Protein AF-0000000067826513 (afdb_homodimer)

Nearest PDB structures (foldseek):
  3f8n-assembly1_B  TM=8.503E-01  e=1.459E-10  Bacillus subtilis
  2fe3-assembly1_B  TM=5.648E-01  e=7.823E-11  Bacillus subtilis
  2rgv-assembly1_A  TM=5.730E-01  e=3.506E-09  Bacillus subtilis
  4rb2-assembly1_C  TM=7.718E-01  e=1.085E-06  Magnetospirillum gryphiswaldense MSR-1 v2
  5nl9-assembly1_B  TM=5.700E-01  e=2.146E-07  Leptospira interrogans serovar Copenhageni str. Fiocruz L1-130

Sequence (278 aa):
MPLNREEIIQTLKERGLRVTPQRYGVYANLLQRRDHPSAEQLLFDLNQAAPTSSQATVYSSLKALQSVGLIREVLLEEGVCRYDANVEPHHHFCCRHCGAIEDVDWEELPAVDLGKLRVGLKAERYEITVHGVCENCGDMPLNREEIIQTLKERGLRVTPQRYGVYANLLQRRDHPSAEQLLFDLNQAAPTSSQATVYSSLKALQSVGLIREVLLEEGVCRYDANVEPHHHFCCRHCGAIEDVDWEELPAVDLGKLRVGLKAERYEITVHGVCENCGD

Foldseek 3Di:
DQDDLVRLVVVCVVLPHDDDPLLSLLLSVQSVDFFFDFLVVSQCVSPVVHNPDDSVSSVVSQVSCVVSQQKDWDDDDPPTIGMHRPSDDWEWEAEPPPGTIGTHGPVNDDDDDPVPDDPPDDDDDDYDYHYHHDPVGPD/DQDDLVRLVVVCVVLPHDDDPLLSLLLSVQSVDFFFDFLVVSQCVSPVVHNPDDSVSSVVSQVSCVVSQQKDWDDDDPPTIGMHRPSDDWEWEAEPPPGTIGTHGPVNDDDDDPVPDDPPDDDDDDYDYHYHHDPVGVD

Radius of gyration: 20.97 Å; Cα contacts (8 Å, |Δi|>4): 439; chains: 2; bounding box: 42×65×51 Å

Structure (mmCIF, N/CA/C/O backbone):
data_AF-0000000067826513-model_v1
#
loop_
_entity.id
_entity.type
_entity.pdbx_description
1 polymer 'Slr1738 protein'
#
loop_
_atom_site.group_PDB
_atom_site.id
_atom_site.type_symbol
_atom_site.label_atom_id
_atom_site.label_alt_id
_atom_site.label_comp_id
_atom_site.label_asym_id
_atom_site.label_entity_id
_atom_site.label_seq_id
_atom_site.pdbx_PDB_ins_code
_atom_site.Cartn_x
_atom_site.Cartn_y
_atom_site.Cartn_z
_atom_site.occupancy
_atom_site.B_iso_or_equiv
_atom_site.auth_seq_id
_atom_site.auth_comp_id
_atom_site.auth_asym_id
_atom_site.auth_atom_id
_atom_site.pdbx_PDB_model_num
ATOM 1 N N . MET A 1 1 ? 9.289 25.531 10.531 1 67.12 1 MET A N 1
ATOM 2 C CA . MET A 1 1 ? 8.227 26 11.43 1 67.12 1 MET A CA 1
ATOM 3 C C . MET A 1 1 ? 6.855 25.641 10.875 1 67.12 1 MET A C 1
ATOM 5 O O . MET A 1 1 ? 6.645 25.672 9.656 1 67.12 1 MET A O 1
ATOM 9 N N . PRO A 1 2 ? 6.004 25.031 11.82 1 78.38 2 PRO A N 1
ATOM 10 C CA . PRO A 1 2 ? 4.664 24.766 11.289 1 78.38 2 PRO A CA 1
ATOM 11 C C . PRO A 1 2 ? 4.02 26 10.664 1 78.38 2 PRO A C 1
ATOM 13 O O . PRO A 1 2 ? 4.238 27.125 11.133 1 78.38 2 PRO A O 1
ATOM 16 N N . LEU A 1 3 ? 3.395 25.719 9.492 1 86.62 3 LEU A N 1
ATOM 17 C CA . LEU A 1 3 ? 2.699 26.797 8.789 1 86.62 3 LEU A CA 1
ATOM 18 C C . LEU A 1 3 ? 1.617 27.406 9.672 1 86.62 3 LEU A C 1
ATOM 20 O O . LEU A 1 3 ? 0.925 26.688 10.398 1 86.62 3 LEU A O 1
ATOM 24 N N . ASN A 1 4 ? 1.579 28.703 9.641 1 92.88 4 ASN A N 1
ATOM 25 C CA . ASN A 1 4 ? 0.469 29.344 10.336 1 92.88 4 ASN A CA 1
ATOM 26 C C . ASN A 1 4 ? -0.805 29.328 9.5 1 92.88 4 ASN A C 1
ATOM 28 O O . ASN A 1 4 ? -0.807 28.828 8.375 1 92.88 4 ASN A O 1
ATOM 32 N N . ARG A 1 5 ? -1.838 29.922 10.07 1 95.31 5 ARG A N 1
ATOM 33 C CA . ARG A 1 5 ? -3.15 29.859 9.438 1 95.31 5 ARG A CA 1
ATOM 34 C C . ARG A 1 5 ? -3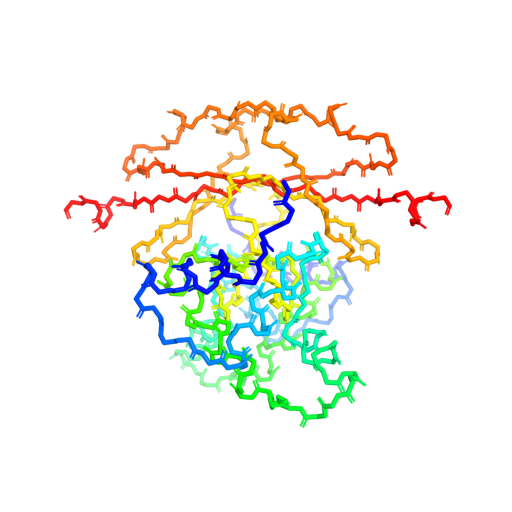.127 30.516 8.062 1 95.31 5 ARG A C 1
ATOM 36 O O . ARG A 1 5 ? -3.615 29.938 7.086 1 95.31 5 ARG A O 1
ATOM 43 N N . GLU A 1 6 ? -2.572 31.672 7.988 1 96.44 6 GLU A N 1
ATOM 44 C CA . GLU A 1 6 ? -2.529 32.406 6.73 1 96.44 6 GLU A CA 1
ATOM 45 C C . GLU A 1 6 ? -1.722 31.672 5.672 1 96.44 6 GLU A C 1
ATOM 47 O O . GLU A 1 6 ? -2.084 31.656 4.496 1 96.44 6 GLU A O 1
ATOM 52 N N . GLU A 1 7 ? -0.689 31.078 6.066 1 96.81 7 GLU A N 1
ATOM 53 C CA . GLU A 1 7 ? 0.156 30.312 5.156 1 96.81 7 GLU A CA 1
ATOM 54 C C . GLU A 1 7 ? -0.581 29.094 4.613 1 96.81 7 GLU A C 1
ATOM 56 O O . GLU A 1 7 ? -0.433 28.734 3.441 1 96.81 7 GLU A O 1
ATOM 61 N N . ILE A 1 8 ? -1.311 28.453 5.504 1 97.19 8 ILE A N 1
ATOM 62 C CA . ILE A 1 8 ? -2.076 27.281 5.09 1 97.19 8 ILE A CA 1
ATOM 63 C C . ILE A 1 8 ? -3.131 27.688 4.062 1 97.19 8 ILE A C 1
ATOM 65 O O . ILE A 1 8 ? -3.293 27.031 3.031 1 97.19 8 ILE A O 1
ATOM 69 N N . ILE A 1 9 ? -3.783 28.781 4.348 1 97.81 9 ILE A N 1
ATOM 70 C CA . ILE A 1 9 ? -4.812 29.297 3.449 1 97.81 9 ILE A CA 1
ATOM 71 C C . ILE A 1 9 ? -4.191 29.641 2.098 1 97.81 9 ILE A C 1
ATOM 73 O O . ILE A 1 9 ? -4.738 29.281 1.05 1 97.81 9 ILE A O 1
ATOM 77 N N . GLN A 1 10 ? -3.109 30.25 2.139 1 97.69 10 GLN A N 1
ATOM 78 C CA . GLN A 1 10 ? -2.424 30.641 0.91 1 97.69 10 GLN A CA 1
ATOM 79 C C . GLN A 1 10 ? -2.01 29.422 0.099 1 97.69 10 GLN A C 1
ATOM 81 O O . GLN A 1 10 ? -2.115 29.406 -1.13 1 97.69 10 GLN A O 1
ATOM 86 N N . THR A 1 11 ? -1.541 28.422 0.779 1 97.44 11 THR A N 1
ATOM 87 C CA . THR A 1 11 ? -1.145 27.188 0.109 1 97.44 11 THR A CA 1
ATOM 88 C C . THR A 1 11 ? -2.332 26.562 -0.618 1 97.44 11 THR A C 1
ATOM 90 O O . THR A 1 11 ? -2.213 26.156 -1.776 1 97.44 11 THR A O 1
ATOM 93 N N . LEU A 1 12 ? -3.473 26.5 0.052 1 98.12 12 LEU A N 1
ATOM 94 C CA . LEU A 1 12 ? -4.68 25.953 -0.556 1 98.12 12 LEU A CA 1
ATOM 95 C C . LEU A 1 12 ? -5.086 26.766 -1.783 1 98.12 12 LEU A C 1
ATOM 97 O O . LEU A 1 12 ? -5.344 26.203 -2.848 1 98.12 12 LEU A O 1
ATOM 101 N N . LYS A 1 13 ? -5.008 28.016 -1.686 1 97.88 13 LYS A N 1
ATOM 102 C CA . LYS A 1 13 ? -5.391 28.906 -2.781 1 97.88 13 LYS A CA 1
ATOM 103 C C . LYS A 1 13 ? -4.438 28.766 -3.965 1 97.88 13 LYS A C 1
ATOM 105 O O . LYS A 1 13 ? -4.875 28.703 -5.117 1 97.88 13 LYS A O 1
ATOM 110 N N . GLU A 1 14 ? -3.25 28.672 -3.674 1 98 14 GLU A N 1
ATOM 111 C CA . GLU A 1 14 ? -2.225 28.562 -4.711 1 98 14 GLU A CA 1
ATOM 112 C C . GLU A 1 14 ? -2.365 27.281 -5.508 1 98 14 GLU A C 1
ATOM 114 O O . GLU A 1 14 ? -1.962 27.203 -6.668 1 98 14 GLU A O 1
ATOM 119 N N . ARG A 1 15 ? -2.945 26.297 -4.855 1 97.5 15 ARG A N 1
ATOM 120 C CA . ARG A 1 15 ? -3.129 25.016 -5.531 1 97.5 15 ARG A CA 1
ATOM 121 C C . ARG A 1 15 ? -4.5 24.938 -6.191 1 97.5 15 ARG A C 1
ATOM 123 O O . ARG A 1 15 ? -4.895 23.891 -6.695 1 97.5 15 ARG A O 1
ATOM 130 N N . GLY A 1 16 ? -5.266 26 -6.09 1 97.75 16 GLY A N 1
ATOM 131 C CA . GLY A 1 16 ? -6.531 26.109 -6.797 1 97.75 16 GLY A CA 1
ATOM 132 C C . GLY A 1 16 ? -7.699 25.516 -6.023 1 97.75 16 GLY A C 1
ATOM 133 O O . GLY A 1 16 ? -8.75 25.234 -6.598 1 97.75 16 GLY A O 1
ATOM 134 N N . LEU A 1 17 ? -7.434 25.297 -4.727 1 98 17 LEU A N 1
ATOM 135 C CA . LEU A 1 17 ? -8.516 24.719 -3.928 1 98 17 LEU A CA 1
ATOM 136 C C . LEU A 1 17 ? -9.312 25.812 -3.236 1 98 17 LEU A C 1
ATOM 138 O O . LEU A 1 17 ? -8.742 26.797 -2.758 1 98 17 LEU A O 1
ATOM 142 N N . ARG A 1 18 ? -10.688 25.625 -3.295 1 96.5 18 ARG A N 1
ATOM 143 C CA . ARG A 1 18 ? -11.523 26.438 -2.426 1 96.5 18 ARG A CA 1
ATOM 144 C C . ARG A 1 18 ? -11.172 26.219 -0.959 1 96.5 18 ARG A C 1
ATOM 146 O O . ARG A 1 18 ? -11.023 25.078 -0.515 1 96.5 18 ARG A O 1
ATOM 153 N N . VAL A 1 19 ? -11.008 27.359 -0.325 1 97.25 19 VAL A N 1
ATOM 154 C CA . VAL A 1 19 ? -10.75 27.25 1.107 1 97.25 19 VAL A CA 1
ATOM 155 C C . VAL A 1 19 ? -12.07 27.125 1.862 1 97.25 19 VAL A C 1
ATOM 157 O O . VAL A 1 19 ? -12.891 28.047 1.862 1 97.25 19 VAL A O 1
ATOM 160 N N . THR A 1 20 ? -12.328 26 2.502 1 95.56 20 THR A N 1
ATOM 161 C CA . THR A 1 20 ? -13.438 25.781 3.43 1 95.56 20 THR A CA 1
ATOM 162 C C . THR A 1 20 ? -12.914 25.422 4.816 1 95.56 20 THR A C 1
ATOM 164 O O . THR A 1 20 ? -11.797 24.922 4.957 1 95.56 20 THR A O 1
ATOM 167 N N . PRO A 1 21 ? -13.734 25.703 5.809 1 93.62 21 PRO A N 1
ATOM 168 C CA . PRO A 1 21 ? -13.289 25.359 7.16 1 93.62 21 PRO A CA 1
ATOM 169 C C . PRO A 1 21 ? -12.93 23.891 7.305 1 93.62 21 PRO A C 1
ATOM 171 O O . PRO A 1 21 ? -11.961 23.547 7.988 1 93.62 21 PRO A O 1
ATOM 174 N N . GLN A 1 22 ? -13.641 23.094 6.691 1 93.38 22 GLN A N 1
ATOM 175 C CA . GLN A 1 22 ? -13.43 21.656 6.789 1 93.38 22 GLN A CA 1
ATOM 176 C C . GLN A 1 22 ? -12.133 21.25 6.094 1 93.38 22 GLN A C 1
ATOM 178 O O . GLN A 1 22 ? -11.336 20.484 6.656 1 93.38 22 GLN A O 1
ATOM 183 N N . ARG A 1 23 ? -12.008 21.75 4.867 1 96 23 ARG A N 1
ATOM 184 C CA . ARG A 1 23 ? -10.797 21.422 4.129 1 96 23 ARG A CA 1
ATOM 185 C C . ARG A 1 23 ? -9.562 21.969 4.832 1 96 23 ARG A C 1
ATOM 187 O O . ARG A 1 23 ? -8.539 21.281 4.934 1 96 23 ARG A O 1
ATOM 194 N N . TYR A 1 24 ? -9.688 23.188 5.266 1 96.25 24 TYR A N 1
ATOM 195 C CA . TYR A 1 24 ? -8.625 23.766 6.082 1 96.25 24 TYR A CA 1
ATOM 196 C C . TYR A 1 24 ? -8.32 22.891 7.289 1 96.25 24 TYR A C 1
ATOM 198 O O . TYR A 1 24 ? -7.16 22.578 7.566 1 96.25 24 TYR A O 1
ATOM 206 N N . GLY A 1 25 ? -9.367 22.531 8.039 1 94.88 25 GLY A N 1
ATOM 207 C CA . GLY A 1 25 ? -9.203 21.734 9.234 1 94.88 25 GLY A CA 1
ATOM 208 C C . GLY A 1 25 ? -8.492 20.422 8.977 1 94.88 25 GLY A C 1
ATOM 209 O O . GLY A 1 25 ? -7.613 20.016 9.75 1 94.88 25 GLY A O 1
ATOM 210 N N . VAL A 1 26 ? -8.859 19.688 7.902 1 96.69 26 VAL A N 1
ATOM 211 C CA . VAL A 1 26 ? -8.258 18.406 7.539 1 96.69 26 VAL A CA 1
ATOM 212 C C . VAL A 1 26 ? -6.773 18.609 7.234 1 96.69 26 VAL A C 1
ATOM 214 O O . VAL A 1 26 ? -5.922 17.891 7.762 1 96.69 26 VAL A O 1
ATOM 217 N N . TYR A 1 27 ? -6.465 19.562 6.445 1 97.75 27 TYR A N 1
ATOM 218 C CA . TYR A 1 27 ? -5.082 19.797 6.039 1 97.75 27 TYR A CA 1
ATOM 219 C C . TYR A 1 27 ? -4.234 20.25 7.227 1 97.75 27 TYR A C 1
ATOM 221 O O . TYR A 1 27 ? -3.137 19.734 7.438 1 97.75 27 TYR A O 1
ATOM 229 N N . ALA A 1 28 ? -4.738 21.203 7.977 1 96.19 28 ALA A N 1
ATOM 230 C CA . ALA A 1 28 ? -4.027 21.719 9.141 1 96.19 28 ALA A CA 1
ATOM 231 C C . ALA A 1 28 ? -3.73 20.594 10.141 1 96.19 28 ALA A C 1
ATOM 233 O O . ALA A 1 28 ? -2.639 20.547 10.711 1 96.19 28 ALA A O 1
ATOM 234 N N . ASN A 1 29 ? -4.711 19.766 10.352 1 95.31 29 ASN A N 1
ATOM 235 C CA . ASN A 1 29 ? -4.531 18.641 11.258 1 95.31 29 ASN A CA 1
ATOM 236 C C . ASN A 1 29 ? -3.416 17.719 10.781 1 95.31 29 ASN A C 1
ATOM 238 O O . ASN A 1 29 ? -2.557 17.312 11.57 1 95.31 29 ASN A O 1
ATOM 242 N N . LEU A 1 30 ? -3.404 17.406 9.477 1 96.25 30 LEU A N 1
ATOM 243 C CA . LEU A 1 30 ? -2.418 16.5 8.898 1 96.25 30 LEU A CA 1
ATOM 244 C C . LEU A 1 30 ? -1.018 17.094 8.984 1 96.25 30 LEU A C 1
ATOM 246 O O . LEU A 1 30 ? -0.046 16.375 9.234 1 96.25 30 LEU A O 1
ATOM 250 N N . LEU A 1 31 ? -0.96 18.359 8.789 1 96 31 LEU A N 1
ATOM 251 C CA . LEU A 1 31 ? 0.325 19.047 8.742 1 96 31 LEU A CA 1
ATOM 252 C C . LEU A 1 31 ? 1.069 18.906 10.062 1 96 31 LEU A C 1
ATOM 254 O O . LEU A 1 31 ? 2.303 18.906 10.094 1 96 31 LEU A O 1
ATOM 258 N N . GLN A 1 32 ? 0.34 18.703 11.055 1 90.75 32 GLN A N 1
ATOM 259 C CA . GLN A 1 32 ? 0.927 18.688 12.391 1 90.75 32 GLN A CA 1
ATOM 260 C C . GLN A 1 32 ? 1.261 17.25 12.82 1 90.75 32 GLN A C 1
ATOM 262 O O . GLN A 1 32 ? 1.652 17.031 13.969 1 90.75 32 GLN A O 1
ATOM 267 N N . ARG A 1 33 ? 1.148 16.359 11.898 1 93.25 33 ARG A N 1
ATOM 268 C CA . ARG A 1 33 ? 1.236 14.969 12.328 1 93.25 33 ARG A CA 1
ATOM 269 C C . ARG A 1 33 ? 2.279 14.211 11.508 1 93.25 33 ARG A C 1
ATOM 271 O O . ARG A 1 33 ? 2.586 14.602 10.375 1 93.25 33 ARG A O 1
ATOM 278 N N . ARG A 1 34 ? 2.811 13.125 12.148 1 91.5 34 ARG A N 1
ATOM 279 C CA . ARG A 1 34 ? 3.75 12.234 11.477 1 91.5 34 ARG A CA 1
ATOM 280 C C . ARG A 1 34 ? 3.332 10.781 11.633 1 91.5 34 ARG A C 1
ATOM 282 O O . ARG A 1 34 ? 4.055 9.875 11.211 1 91.5 34 ARG A O 1
ATOM 289 N N . ASP A 1 35 ? 2.191 10.562 12.188 1 93.25 35 ASP A N 1
ATOM 290 C CA . ASP A 1 35 ? 1.748 9.203 12.469 1 93.25 35 ASP A CA 1
ATOM 291 C C . ASP A 1 35 ? 0.861 8.672 11.344 1 93.25 35 ASP A C 1
ATOM 293 O O . ASP A 1 35 ? 0.343 7.555 11.43 1 93.25 35 ASP A O 1
ATOM 297 N N . HIS A 1 36 ? 0.641 9.461 10.32 1 97 36 HIS A N 1
ATOM 298 C CA . HIS A 1 36 ? -0.106 9.055 9.133 1 97 36 HIS A CA 1
ATOM 299 C C . HIS A 1 36 ? -1.488 8.531 9.508 1 97 36 HIS A C 1
ATOM 301 O O . HIS A 1 36 ? -1.791 7.352 9.297 1 97 36 HIS A O 1
ATOM 307 N N . PRO A 1 37 ? -2.377 9.406 9.93 1 96.56 37 PRO A N 1
ATOM 308 C CA . PRO A 1 37 ? -3.686 8.945 10.398 1 96.56 37 PRO A CA 1
ATOM 309 C C . PRO A 1 37 ? -4.574 8.438 9.266 1 96.56 37 PRO A C 1
ATOM 311 O O . PRO A 1 37 ? -4.359 8.781 8.102 1 96.56 37 PRO A O 1
ATOM 314 N N . SER A 1 38 ? -5.5 7.559 9.648 1 95.62 38 SER A N 1
ATOM 315 C CA . SER A 1 38 ? -6.578 7.188 8.742 1 95.62 38 SER A CA 1
ATOM 316 C C . SER A 1 38 ? -7.652 8.273 8.688 1 95.62 38 SER A C 1
ATOM 318 O O . SER A 1 38 ? -7.645 9.203 9.492 1 95.62 38 SER A O 1
ATOM 320 N N . ALA A 1 39 ? -8.539 8.117 7.719 1 95.75 39 ALA A N 1
ATOM 321 C CA . ALA A 1 39 ? -9.656 9.047 7.629 1 95.75 39 ALA A CA 1
ATOM 322 C C . ALA A 1 39 ? -10.508 9.016 8.891 1 95.75 39 ALA A C 1
ATOM 324 O O . ALA A 1 39 ? -10.984 10.055 9.359 1 95.75 39 ALA A O 1
ATOM 325 N N . GLU A 1 40 ? -10.664 7.867 9.43 1 95.44 40 GLU A N 1
ATOM 326 C CA . GLU A 1 40 ? -11.445 7.711 10.648 1 95.44 40 GLU A CA 1
ATOM 327 C C . GLU A 1 40 ? -10.781 8.422 11.828 1 95.44 40 GLU A C 1
ATOM 329 O O . GLU A 1 40 ? -11.453 9.062 12.633 1 95.44 40 GLU A O 1
ATOM 334 N N . GLN A 1 41 ? -9.539 8.219 11.938 1 94.94 41 GLN A N 1
ATOM 335 C CA . GLN A 1 41 ? -8.797 8.898 12.984 1 94.94 41 GLN A CA 1
ATOM 336 C C . GLN A 1 41 ? -8.875 10.414 12.82 1 94.94 41 GLN A C 1
ATOM 338 O O . GLN A 1 41 ? -9.023 11.141 13.805 1 94.94 41 GLN A O 1
ATOM 343 N N . LEU A 1 42 ? -8.711 10.867 11.578 1 96.06 42 LEU A N 1
ATOM 344 C CA . LEU A 1 42 ? -8.836 12.289 11.297 1 96.06 42 LEU A CA 1
ATOM 345 C C . LEU A 1 42 ? -10.219 12.797 11.703 1 96.06 42 LEU A C 1
ATOM 347 O O . LEU A 1 42 ? -10.328 13.844 12.352 1 96.06 42 LEU A O 1
ATOM 351 N N . LEU A 1 43 ? -11.242 12.047 11.289 1 96.5 43 LEU A N 1
ATOM 352 C CA . LEU A 1 43 ? -12.617 12.422 11.625 1 96.5 43 LEU A CA 1
ATOM 353 C C . LEU A 1 43 ? -12.781 12.562 13.133 1 96.5 43 LEU A C 1
ATOM 355 O O . LEU A 1 43 ? -13.344 13.555 13.609 1 96.5 43 LEU A O 1
ATOM 359 N N . PHE A 1 44 ? -12.312 11.625 13.852 1 96.12 44 PHE A N 1
ATOM 360 C CA . PHE A 1 44 ? -12.398 11.633 15.305 1 96.12 44 PHE A CA 1
ATOM 361 C C . PHE A 1 44 ? -11.719 12.867 15.883 1 96.12 44 PHE A C 1
ATOM 363 O O . PHE A 1 44 ? -12.305 13.586 16.688 1 96.12 44 PHE A O 1
ATOM 370 N N . ASP A 1 45 ? -10.539 13.148 15.422 1 94.94 45 ASP A N 1
ATOM 371 C CA . ASP A 1 45 ? -9.75 14.258 15.945 1 94.94 45 ASP A CA 1
ATOM 372 C C . ASP A 1 45 ? -10.398 15.594 15.625 1 94.94 45 ASP A C 1
ATOM 374 O O . ASP A 1 45 ? -10.406 16.516 16.453 1 94.94 45 ASP A O 1
ATOM 378 N N . LEU A 1 46 ? -10.875 15.742 14.453 1 94.38 46 LEU A N 1
ATOM 379 C CA . LEU A 1 46 ? -11.461 17 13.992 1 94.38 46 LEU A CA 1
ATOM 380 C C . LEU A 1 46 ? -12.75 17.297 14.75 1 94.38 46 LEU A C 1
ATOM 382 O O . LEU A 1 46 ? -13.141 18.469 14.867 1 94.38 46 LEU A O 1
ATOM 386 N N . ASN A 1 47 ? -13.438 16.281 15.289 1 94.56 47 ASN A N 1
ATOM 387 C CA . ASN A 1 47 ? -14.742 16.469 15.922 1 94.56 47 ASN A CA 1
ATOM 388 C C . ASN A 1 47 ? -14.617 16.516 17.438 1 94.56 47 ASN A C 1
ATOM 390 O O . ASN A 1 47 ? -15.625 16.578 18.141 1 94.56 47 ASN A O 1
ATOM 394 N N . GLN A 1 48 ? -13.453 16.328 17.922 1 89.5 48 GLN A N 1
ATOM 395 C CA . GLN A 1 48 ? -13.258 16.312 19.375 1 89.5 48 GLN A CA 1
ATOM 396 C C . GLN A 1 48 ? -13.82 17.578 20.031 1 89.5 48 GLN A C 1
ATOM 398 O O . GLN A 1 48 ? -14.453 17.5 21.078 1 89.5 48 GLN A O 1
ATOM 403 N N . ALA A 1 49 ? -13.625 18.75 19.469 1 77.75 49 ALA A N 1
ATOM 404 C CA . ALA A 1 49 ? -14.141 19.969 20.094 1 77.75 49 ALA A CA 1
ATOM 405 C C . ALA A 1 49 ? -15.586 20.234 19.672 1 77.75 49 ALA A C 1
ATOM 407 O O . ALA A 1 49 ? -16.406 20.625 20.5 1 77.75 49 ALA A O 1
ATOM 408 N N . ALA A 1 50 ? -15.938 20.016 18.438 1 77.81 50 ALA A N 1
ATOM 409 C CA . ALA A 1 50 ? -17.281 20.188 17.906 1 77.81 50 ALA A CA 1
ATOM 410 C C . ALA A 1 50 ? -17.5 19.312 16.672 1 77.81 50 ALA A C 1
ATOM 412 O O . ALA A 1 50 ? -16.609 19.172 15.844 1 77.81 50 ALA A O 1
ATOM 413 N N . PRO A 1 51 ? -18.703 18.672 16.734 1 77.25 51 PRO A N 1
ATOM 414 C CA . PRO A 1 51 ? -19 17.859 15.555 1 77.25 51 PRO A CA 1
ATOM 415 C C . PRO A 1 51 ? -19.188 18.688 14.289 1 77.25 51 PRO A C 1
ATOM 417 O O . PRO A 1 51 ? -20.266 19.219 14.031 1 77.25 51 PRO A O 1
ATOM 420 N N . THR A 1 52 ? -18.172 18.922 13.586 1 82.38 52 THR A N 1
ATOM 421 C CA . THR A 1 52 ? -18.203 19.875 12.477 1 82.38 52 THR A CA 1
ATOM 422 C C . THR A 1 52 ? -17.984 19.141 11.148 1 82.38 52 THR A C 1
ATOM 424 O O . THR A 1 52 ? -18.219 19.703 10.078 1 82.38 52 THR A O 1
ATOM 427 N N . SER A 1 53 ? -17.578 17.906 11.289 1 90.12 53 SER A N 1
ATOM 428 C CA . SER A 1 53 ? -17.234 17.234 10.047 1 90.12 53 SER A CA 1
ATOM 429 C C . SER A 1 53 ? -17.922 15.883 9.93 1 90.12 53 SER A C 1
ATOM 431 O O . SER A 1 53 ? -18.094 15.188 10.93 1 90.12 53 SER A O 1
ATOM 433 N N . SER A 1 54 ? -18.359 15.586 8.82 1 94.25 54 SER A N 1
ATOM 434 C CA . SER A 1 54 ? -18.875 14.258 8.516 1 94.25 54 SER A CA 1
ATOM 435 C C . SER A 1 54 ? -17.812 13.406 7.828 1 94.25 54 SER A C 1
ATOM 437 O O . SER A 1 54 ? -16.797 13.93 7.363 1 94.25 54 SER A O 1
ATOM 439 N N . GLN A 1 55 ? -18.031 12.148 7.793 1 95 55 GLN A N 1
ATOM 440 C CA . GLN A 1 55 ? -17.156 11.242 7.059 1 95 55 GLN A CA 1
ATOM 441 C C . GLN A 1 55 ? -17.016 11.68 5.602 1 95 55 GLN A C 1
ATOM 443 O O . GLN A 1 55 ? -15.898 11.727 5.07 1 95 55 GLN A O 1
ATOM 448 N N . ALA A 1 56 ? -18.125 11.969 5.016 1 95.31 56 ALA A N 1
ATOM 449 C CA . ALA A 1 56 ? -18.141 12.391 3.617 1 95.31 56 ALA A CA 1
ATOM 450 C C . ALA A 1 56 ? -17.281 13.641 3.416 1 95.31 56 ALA A C 1
ATOM 452 O O . ALA A 1 56 ? -16.531 13.734 2.447 1 95.31 56 ALA A O 1
ATOM 453 N N . THR A 1 57 ? -17.328 14.555 4.324 1 95 57 THR A N 1
ATOM 454 C CA . THR A 1 57 ? -16.594 15.812 4.234 1 95 57 THR A CA 1
ATOM 455 C C . THR A 1 57 ? -15.094 15.562 4.371 1 95 57 THR A C 1
ATOM 457 O O . THR A 1 57 ? -14.297 16.141 3.631 1 95 57 THR A O 1
ATOM 460 N N . VAL A 1 58 ? -14.742 14.703 5.348 1 97.06 58 VAL A N 1
ATOM 461 C CA . VAL A 1 58 ? -13.336 14.375 5.535 1 97.06 58 VAL A CA 1
ATOM 462 C C . VAL A 1 58 ? -12.789 13.703 4.281 1 97.06 58 VAL A C 1
ATOM 464 O O . VAL A 1 58 ? -11.734 14.086 3.773 1 97.06 58 VAL A O 1
ATOM 467 N N . TYR A 1 59 ? -13.523 12.789 3.764 1 96.5 59 TYR A N 1
ATOM 468 C CA . TYR A 1 59 ? -13.078 12.062 2.582 1 96.5 59 TYR A CA 1
ATOM 469 C C . TYR A 1 59 ? -12.953 12.992 1.382 1 96.5 59 TYR A C 1
ATOM 471 O O . TYR A 1 59 ? -11.984 12.898 0.617 1 96.5 59 TYR A O 1
ATOM 479 N N . SER A 1 60 ? -13.93 13.805 1.184 1 97.06 60 SER A N 1
ATOM 480 C CA . SER A 1 60 ? -13.891 14.719 0.052 1 97.06 60 SER A CA 1
ATOM 481 C C . SER A 1 60 ? -12.719 15.695 0.174 1 97.06 60 SER A C 1
ATOM 483 O O . SER A 1 60 ? -12.094 16.062 -0.827 1 97.06 60 SER A O 1
ATOM 485 N N . SER A 1 61 ? -12.539 16.141 1.422 1 97.75 61 SER A N 1
ATOM 486 C CA . SER A 1 61 ? -11.398 17.031 1.645 1 97.75 61 SER A CA 1
ATOM 487 C C . SER A 1 61 ? -10.086 16.328 1.334 1 97.75 61 SER A C 1
ATOM 489 O O . SER A 1 61 ? -9.219 16.891 0.664 1 97.75 61 SER A O 1
ATOM 491 N N . LEU A 1 62 ? -9.977 15.133 1.842 1 98.12 62 LEU A N 1
ATOM 492 C CA . LEU A 1 62 ? -8.766 14.352 1.6 1 98.12 62 LEU A CA 1
ATOM 493 C C . LEU A 1 62 ? -8.539 14.148 0.106 1 98.12 62 LEU A C 1
ATOM 495 O O . LEU A 1 62 ? -7.426 14.312 -0.389 1 98.12 62 LEU A O 1
ATOM 499 N N . LYS A 1 63 ? -9.547 13.844 -0.634 1 97.12 63 LYS A N 1
ATOM 500 C CA . LYS A 1 63 ? -9.453 13.633 -2.076 1 97.12 63 LYS A CA 1
ATOM 501 C C . LYS A 1 63 ? -9.023 14.906 -2.789 1 97.12 63 LYS A C 1
ATOM 503 O O . LYS A 1 63 ? -8.18 14.875 -3.688 1 97.12 63 LYS A O 1
ATOM 508 N N . ALA A 1 64 ? -9.609 15.984 -2.424 1 98.12 64 ALA A N 1
ATOM 509 C CA . ALA A 1 64 ? -9.258 17.281 -3.016 1 98.12 64 ALA A CA 1
ATOM 510 C C . ALA A 1 64 ? -7.789 17.609 -2.76 1 98.12 64 ALA A C 1
ATOM 512 O O . ALA A 1 64 ? -7.066 18 -3.678 1 98.12 64 ALA A O 1
ATOM 513 N N . LEU A 1 65 ? -7.406 17.484 -1.488 1 98.5 65 LEU A N 1
ATOM 514 C CA . LEU A 1 65 ? -6.027 17.797 -1.112 1 98.5 65 LEU A CA 1
ATOM 515 C C . LEU A 1 65 ? -5.051 16.891 -1.861 1 98.5 65 LEU A C 1
ATOM 517 O O . LEU A 1 65 ? -3.994 17.344 -2.303 1 98.5 65 LEU A O 1
ATOM 521 N N . GLN A 1 66 ? -5.43 15.672 -1.942 1 97 66 GLN A N 1
ATOM 522 C CA . GLN A 1 66 ? -4.598 14.703 -2.646 1 97 66 GLN A CA 1
ATOM 523 C C . GLN A 1 66 ? -4.492 15.039 -4.129 1 97 66 GLN A C 1
ATOM 525 O O . GLN A 1 66 ? -3.416 14.93 -4.723 1 97 66 GLN A O 1
ATOM 530 N N . SER A 1 67 ? -5.562 15.445 -4.75 1 96.31 67 SER A N 1
ATOM 531 C CA . SER A 1 67 ? -5.621 15.703 -6.188 1 96.31 67 SER A CA 1
ATOM 532 C C . SER A 1 67 ? -4.664 16.812 -6.59 1 96.31 67 SER A C 1
ATOM 534 O O . SER A 1 67 ? -4.215 16.875 -7.734 1 96.31 67 SER A O 1
ATOM 536 N N . VAL A 1 68 ? -4.328 17.625 -5.652 1 97.31 68 VAL A N 1
ATOM 537 C CA . VAL A 1 68 ? -3.465 18.75 -5.988 1 97.31 68 VAL A CA 1
ATOM 538 C C . VAL A 1 68 ? -2.078 18.547 -5.387 1 97.31 68 VAL A C 1
ATOM 540 O O . VAL A 1 68 ? -1.267 19.469 -5.336 1 97.31 68 VAL A O 1
ATOM 543 N N . GLY A 1 69 ? -1.852 17.391 -4.762 1 96.44 69 GLY A N 1
ATOM 544 C CA . GLY A 1 69 ? -0.518 17 -4.344 1 96.44 69 GLY A CA 1
ATOM 545 C C . GLY A 1 69 ? -0.131 17.531 -2.979 1 96.44 69 GLY A C 1
ATOM 546 O O . GLY A 1 69 ? 1.054 17.594 -2.645 1 96.44 69 GLY A O 1
ATOM 547 N N . LEU A 1 70 ? -1.109 17.969 -2.158 1 97.88 70 LEU A N 1
ATOM 548 C CA . LEU A 1 70 ? -0.803 18.516 -0.841 1 97.88 70 LEU A CA 1
ATOM 549 C C . LEU A 1 70 ? -0.676 17.406 0.192 1 97.88 70 LEU A C 1
ATOM 551 O O . LEU A 1 70 ? -0.091 17.609 1.259 1 97.88 70 LEU A O 1
ATOM 555 N N . ILE A 1 71 ? -1.307 16.297 -0.142 1 97.88 71 ILE A N 1
ATOM 556 C CA . ILE A 1 71 ? -1.146 15.133 0.712 1 97.88 71 ILE A CA 1
ATOM 557 C C . ILE A 1 71 ? -1.008 13.875 -0.151 1 97.88 71 ILE A C 1
ATOM 559 O O . ILE A 1 71 ? -1.226 13.93 -1.364 1 97.88 71 ILE A O 1
ATOM 563 N N . ARG A 1 72 ? -0.579 12.852 0.45 1 95.75 72 ARG A N 1
ATOM 564 C CA . ARG A 1 72 ? -0.512 11.57 -0.247 1 95.75 72 ARG A CA 1
ATOM 565 C C . ARG A 1 72 ? -1.015 10.438 0.641 1 95.75 72 ARG A C 1
ATOM 567 O O . ARG A 1 72 ? -1.093 10.586 1.862 1 95.75 72 ARG A O 1
ATOM 574 N N . GLU A 1 73 ? -1.367 9.352 -0.024 1 95.44 73 GLU A N 1
ATOM 575 C CA . GLU A 1 73 ? -1.766 8.141 0.694 1 95.44 73 GLU A CA 1
ATOM 576 C C . GLU A 1 73 ? -0.552 7.293 1.059 1 95.44 73 GLU A C 1
ATOM 578 O O . GLU A 1 73 ? 0.431 7.254 0.317 1 95.44 73 GLU A O 1
ATOM 583 N N . VAL A 1 74 ? -0.605 6.656 2.154 1 95.5 74 VAL A N 1
ATOM 584 C CA . VAL A 1 74 ? 0.359 5.664 2.615 1 95.5 74 VAL A CA 1
ATOM 585 C C . VAL A 1 74 ? -0.33 4.312 2.775 1 95.5 74 VAL A C 1
ATOM 587 O O . VAL A 1 74 ? -1.139 4.125 3.688 1 95.5 74 VAL A O 1
ATOM 590 N N . LEU A 1 75 ? -0.067 3.496 1.853 1 93.88 75 LEU A N 1
ATOM 591 C CA . LEU A 1 75 ? -0.719 2.193 1.786 1 93.88 75 LEU A CA 1
ATOM 592 C C . LEU A 1 75 ? 0.219 1.09 2.264 1 93.88 75 LEU A C 1
ATOM 594 O O . LEU A 1 75 ? 0.99 0.539 1.476 1 93.88 75 LEU A O 1
ATOM 598 N N . LEU A 1 76 ? 0.112 0.704 3.566 1 92.75 76 LEU A N 1
ATOM 599 C CA . LEU A 1 76 ? 1.061 -0.256 4.117 1 92.75 76 LEU A CA 1
ATOM 600 C C . LEU A 1 76 ? 0.334 -1.372 4.863 1 92.75 76 LEU A C 1
ATOM 602 O O . LEU A 1 76 ? 0.954 -2.354 5.277 1 92.75 76 LEU A O 1
ATOM 606 N N . GLU A 1 77 ? -0.998 -1.194 5.02 1 86.12 77 GLU A N 1
ATOM 607 C CA . GLU A 1 77 ? -1.829 -2.164 5.727 1 86.12 77 GLU A CA 1
ATOM 608 C C . GLU A 1 77 ? -3.131 -2.428 4.973 1 86.12 77 GLU A C 1
ATOM 610 O O . GLU A 1 77 ? -3.764 -1.495 4.473 1 86.12 77 GLU A O 1
ATOM 615 N N . GLU A 1 78 ? -3.391 -3.637 4.949 1 81.06 78 GLU A N 1
ATOM 616 C CA . GLU A 1 78 ? -4.613 -4.012 4.242 1 81.06 78 GLU A CA 1
ATOM 617 C C . GLU A 1 78 ? -5.828 -3.285 4.82 1 81.06 78 GLU A C 1
ATOM 619 O O . GLU A 1 78 ? -6.004 -3.232 6.039 1 81.06 78 GLU A O 1
ATOM 624 N N . GLY A 1 79 ? -6.613 -2.775 3.9 1 82.19 79 GLY A N 1
ATOM 625 C CA . GLY A 1 79 ? -7.895 -2.199 4.289 1 82.19 79 GLY A CA 1
ATOM 626 C C . GLY A 1 79 ? -7.762 -0.84 4.949 1 82.19 79 GLY A C 1
ATOM 627 O O . GLY A 1 79 ? -8.758 -0.24 5.352 1 82.19 79 GLY A O 1
ATOM 628 N N . VAL A 1 80 ? -6.574 -0.45 5.078 1 87.75 80 VAL A N 1
ATOM 629 C CA . VAL A 1 80 ? -6.383 0.828 5.758 1 87.75 80 VAL A CA 1
ATOM 630 C C . VAL A 1 80 ? -5.637 1.793 4.84 1 87.75 80 VAL A C 1
ATOM 632 O O . VAL A 1 80 ? -4.582 1.455 4.297 1 87.75 80 VAL A O 1
ATOM 635 N N . CYS A 1 81 ? -6.203 2.885 4.582 1 93.25 81 CYS A N 1
ATOM 636 C CA . CYS A 1 81 ? -5.531 3.977 3.889 1 93.25 81 CYS A CA 1
ATOM 637 C C . CYS A 1 81 ? -5.156 5.09 4.859 1 93.25 81 CYS A C 1
ATOM 639 O O . CYS A 1 81 ? -6.008 5.598 5.59 1 93.25 81 CYS A O 1
ATOM 641 N N . ARG A 1 82 ? -3.875 5.375 4.898 1 96.44 82 ARG A N 1
ATOM 642 C CA . ARG A 1 82 ? -3.3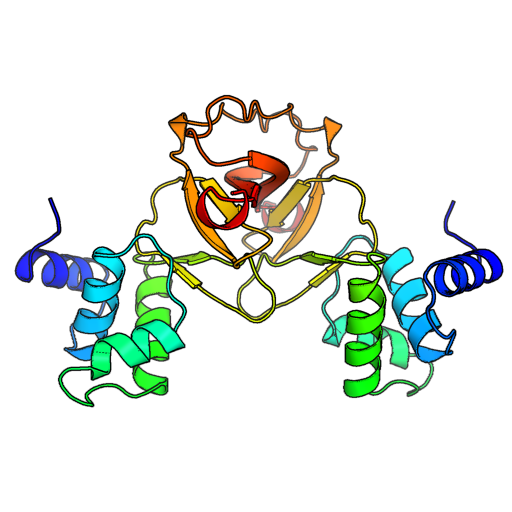83 6.453 5.75 1 96.44 82 ARG A CA 1
ATOM 643 C C . ARG A 1 82 ? -2.928 7.645 4.914 1 96.44 82 ARG A C 1
ATOM 645 O O . ARG A 1 82 ? -2.762 7.531 3.697 1 96.44 82 ARG A O 1
ATOM 652 N N . TYR A 1 83 ? -2.795 8.781 5.586 1 97.44 83 TYR A N 1
ATOM 653 C CA . TYR A 1 83 ? -2.527 10 4.84 1 97.44 83 TYR A CA 1
ATOM 654 C C . TYR A 1 83 ? -1.334 10.75 5.422 1 97.44 83 TYR A C 1
ATOM 656 O O . TYR A 1 83 ? -1.104 10.719 6.633 1 97.44 83 TYR A O 1
ATOM 664 N N . ASP A 1 84 ? -0.682 11.352 4.52 1 97.62 84 ASP A N 1
ATOM 665 C CA . ASP A 1 84 ? 0.551 12.062 4.844 1 97.62 84 ASP A CA 1
ATOM 666 C C . ASP A 1 84 ? 0.586 13.43 4.176 1 97.62 84 ASP A C 1
ATOM 668 O O . ASP A 1 84 ? 0.434 13.539 2.955 1 97.62 84 ASP A O 1
ATOM 672 N N . ALA A 1 85 ? 0.806 14.477 4.953 1 97.12 85 ALA A N 1
ATOM 673 C CA . ALA A 1 85 ? 0.928 15.82 4.383 1 97.12 85 ALA A CA 1
ATOM 674 C C . ALA A 1 85 ? 2.385 16.156 4.078 1 97.12 85 ALA A C 1
ATOM 676 O O . ALA A 1 85 ? 2.678 17.188 3.479 1 97.12 85 ALA A O 1
ATOM 677 N N . ASN A 1 86 ? 3.305 15.344 4.566 1 95.44 86 ASN A N 1
ATOM 678 C CA . ASN A 1 86 ? 4.68 15.406 4.09 1 95.44 86 ASN A CA 1
ATOM 679 C C . ASN A 1 86 ? 4.836 14.719 2.734 1 95.44 86 ASN A C 1
ATOM 681 O O . ASN A 1 86 ? 5.008 13.5 2.664 1 95.44 86 ASN A O 1
ATOM 685 N N . VAL A 1 87 ? 4.902 15.5 1.686 1 93.94 87 VAL A N 1
ATOM 686 C CA . VAL A 1 87 ? 4.906 14.93 0.343 1 93.94 87 VAL A CA 1
ATOM 687 C C . VAL A 1 87 ? 6.336 14.883 -0.194 1 93.94 87 VAL A C 1
ATOM 689 O O . VAL A 1 87 ? 6.559 14.523 -1.353 1 93.94 87 VAL A O 1
ATOM 692 N N . GLU A 1 88 ? 7.27 15.297 0.613 1 94.06 88 GLU A N 1
ATOM 693 C CA . GLU A 1 88 ? 8.672 15.164 0.226 1 94.06 88 GLU A CA 1
ATOM 694 C C . GLU A 1 88 ? 9.125 13.703 0.293 1 94.06 88 GLU A C 1
ATOM 696 O O . GLU A 1 88 ? 8.555 12.906 1.034 1 94.06 88 GLU A O 1
ATOM 701 N N . PRO A 1 89 ? 10.141 13.406 -0.549 1 95.19 89 PRO A N 1
ATOM 702 C CA . PRO A 1 89 ? 10.617 12.016 -0.549 1 95.19 89 PRO A CA 1
ATOM 703 C C . PRO A 1 89 ? 11.055 11.539 0.835 1 95.19 89 PRO A C 1
ATOM 705 O O . PRO A 1 89 ? 11.836 12.219 1.505 1 95.19 89 PRO A O 1
ATOM 708 N N . HIS A 1 90 ? 10.562 10.492 1.263 1 96.31 90 HIS A N 1
ATOM 709 C CA . HIS A 1 90 ? 10.977 9.805 2.479 1 96.31 90 HIS A CA 1
ATOM 710 C C . HIS A 1 90 ? 10.57 8.336 2.445 1 96.31 90 HIS A C 1
ATOM 712 O O . HIS A 1 90 ? 9.844 7.91 1.544 1 96.31 90 HIS A O 1
ATOM 718 N N . HIS A 1 91 ? 11.117 7.598 3.316 1 96.5 91 HIS A N 1
ATOM 719 C CA . HIS A 1 91 ? 10.82 6.18 3.451 1 96.5 91 HIS A CA 1
ATOM 720 C C . HIS A 1 91 ? 9.961 5.91 4.684 1 96.5 91 HIS A C 1
ATOM 722 O O . HIS A 1 91 ? 9.641 6.836 5.43 1 96.5 91 HIS A O 1
ATOM 728 N N . HIS A 1 92 ? 9.477 4.688 4.777 1 97 92 HIS A N 1
ATOM 729 C CA . HIS A 1 92 ? 8.617 4.363 5.914 1 97 92 HIS A CA 1
ATOM 730 C C . HIS A 1 92 ? 9.094 3.094 6.613 1 97 92 HIS A C 1
ATOM 732 O O . HIS A 1 92 ? 9.562 2.156 5.961 1 97 92 HIS A O 1
ATOM 738 N N . PHE A 1 93 ? 9.008 3.137 7.945 1 96.5 93 PHE A N 1
ATOM 739 C CA . PHE A 1 93 ? 9.07 1.949 8.789 1 96.5 93 PHE A CA 1
ATOM 740 C C . PHE A 1 93 ? 7.688 1.56 9.289 1 96.5 93 PHE A C 1
ATOM 742 O O . PHE A 1 93 ? 6.918 2.414 9.734 1 96.5 93 PHE A O 1
ATOM 749 N N . CYS A 1 94 ? 7.422 0.334 9.117 1 95.94 94 CYS A N 1
ATOM 750 C CA . CYS A 1 94 ? 6.145 -0.192 9.586 1 95.94 94 CYS A CA 1
ATOM 751 C C . CYS A 1 94 ? 6.352 -1.295 10.617 1 95.94 94 CYS A C 1
ATOM 753 O O . CYS A 1 94 ? 6.957 -2.326 10.32 1 95.94 94 CYS A O 1
ATOM 755 N N . CYS A 1 95 ? 5.844 -1.116 11.781 1 95.81 95 CYS A N 1
ATOM 756 C CA . CYS A 1 95 ? 5.922 -2.143 12.812 1 95.81 95 CYS A CA 1
ATOM 757 C C . CYS A 1 95 ? 4.918 -3.26 12.555 1 95.81 95 CYS A C 1
ATOM 759 O O . CYS A 1 95 ? 3.717 -3.01 12.445 1 95.81 95 CYS A O 1
ATOM 761 N N . ARG A 1 96 ? 5.312 -4.41 12.578 1 91.62 96 ARG A N 1
ATOM 762 C CA . ARG A 1 96 ? 4.465 -5.551 12.242 1 91.62 96 ARG A CA 1
ATOM 763 C C . ARG A 1 96 ? 3.621 -5.969 13.445 1 91.62 96 ARG A C 1
ATOM 765 O O . ARG A 1 96 ? 2.668 -6.738 13.305 1 91.62 96 ARG A O 1
ATOM 772 N N . HIS A 1 97 ? 3.957 -5.484 14.562 1 92.56 97 HIS A N 1
ATOM 773 C CA . HIS A 1 97 ? 3.26 -5.871 15.781 1 92.56 97 HIS A CA 1
ATOM 774 C C . HIS A 1 97 ? 2.131 -4.895 16.094 1 92.56 97 HIS A C 1
ATOM 776 O O . HIS A 1 97 ? 0.984 -5.309 16.297 1 92.56 97 HIS A O 1
ATOM 782 N N . CYS A 1 98 ? 2.354 -3.662 16.156 1 93 98 CYS A N 1
ATOM 783 C CA . CYS A 1 98 ? 1.339 -2.711 16.594 1 93 98 CYS A CA 1
ATOM 784 C C . CYS A 1 98 ? 0.782 -1.923 15.414 1 93 98 CYS A C 1
ATOM 786 O O . CYS A 1 98 ? -0.208 -1.204 15.555 1 93 98 CYS A O 1
ATOM 788 N N . GLY A 1 99 ? 1.48 -1.967 14.227 1 91.56 99 GLY A N 1
ATOM 789 C CA . GLY A 1 99 ? 0.982 -1.305 13.031 1 91.56 99 GLY A CA 1
ATOM 790 C C . GLY A 1 99 ? 1.442 0.136 12.906 1 91.56 99 GLY A C 1
ATOM 791 O O . GLY A 1 99 ? 1.092 0.827 11.953 1 91.56 99 GLY A O 1
ATOM 792 N N . ALA A 1 100 ? 2.271 0.544 13.836 1 92.62 100 ALA A N 1
ATOM 793 C CA . ALA A 1 100 ? 2.76 1.92 13.781 1 92.62 100 ALA A CA 1
ATOM 794 C C . ALA A 1 100 ? 3.613 2.15 12.539 1 92.62 100 ALA A C 1
ATOM 796 O O . ALA A 1 100 ? 4.402 1.285 12.148 1 92.62 100 ALA A O 1
ATOM 797 N N . ILE A 1 101 ? 3.443 3.305 11.93 1 94.94 101 ILE A N 1
ATOM 798 C CA . ILE A 1 101 ? 4.23 3.715 10.773 1 94.94 101 ILE A CA 1
ATOM 799 C C . ILE A 1 101 ? 5.082 4.93 11.133 1 94.94 101 ILE A C 1
ATOM 801 O O . ILE A 1 101 ? 4.582 5.895 11.727 1 94.94 101 ILE A O 1
ATOM 805 N N . GLU A 1 102 ? 6.297 4.887 10.82 1 93.25 102 GLU A N 1
ATOM 806 C CA . GLU A 1 102 ? 7.223 5.98 11.102 1 93.25 102 GLU A CA 1
ATOM 807 C C . GLU A 1 102 ? 7.953 6.418 9.828 1 93.25 102 GLU A C 1
ATOM 809 O O . GLU A 1 102 ? 8.336 5.582 9.008 1 93.25 102 GLU A O 1
ATOM 814 N N . ASP A 1 103 ? 8.211 7.699 9.734 1 95.62 103 ASP A N 1
ATOM 815 C CA . ASP A 1 103 ? 9.008 8.219 8.633 1 95.62 103 ASP A CA 1
ATOM 816 C C . ASP A 1 103 ? 10.484 7.867 8.812 1 95.62 103 ASP A C 1
ATOM 818 O O . ASP A 1 103 ? 11.008 7.914 9.93 1 95.62 103 ASP A O 1
ATOM 822 N N . VAL A 1 104 ? 11.055 7.438 7.797 1 95 104 VAL A N 1
ATOM 823 C CA . VAL A 1 104 ? 12.5 7.332 7.68 1 95 104 VAL A CA 1
ATOM 824 C C . VAL A 1 104 ? 13.016 8.367 6.684 1 95 104 VAL A C 1
ATOM 826 O O . VAL A 1 104 ? 12.617 8.367 5.516 1 95 104 VAL A O 1
ATOM 829 N N . ASP A 1 105 ? 13.883 9.227 7.18 1 93.62 105 ASP A N 1
ATOM 830 C CA . ASP A 1 105 ? 14.367 10.312 6.332 1 93.62 105 ASP A CA 1
ATOM 831 C C . ASP A 1 105 ? 15.078 9.766 5.098 1 93.62 105 ASP A C 1
ATOM 833 O O . ASP A 1 105 ? 15.766 8.742 5.172 1 93.62 105 ASP A O 1
ATOM 837 N N . TRP A 1 106 ? 14.938 10.469 4.039 1 93.25 106 TRP A N 1
ATOM 838 C CA . TRP A 1 106 ? 15.477 10.078 2.742 1 93.25 106 TRP A CA 1
ATOM 839 C C . TRP A 1 106 ? 16.969 9.758 2.85 1 93.25 106 TRP A C 1
ATOM 841 O O . TRP A 1 106 ? 17.422 8.742 2.324 1 93.25 106 TRP A O 1
ATOM 851 N N . GLU A 1 107 ? 17.656 10.516 3.609 1 91 107 GLU A N 1
ATOM 852 C CA . GLU A 1 107 ? 19.109 10.43 3.67 1 91 107 GLU A CA 1
ATOM 853 C C . GLU A 1 107 ? 19.562 9.352 4.656 1 91 107 GLU A C 1
ATOM 855 O O . GLU A 1 107 ? 20.734 8.984 4.688 1 91 107 GLU A O 1
ATOM 860 N N . GLU A 1 108 ? 18.609 8.891 5.402 1 90.31 108 GLU A N 1
ATOM 861 C CA . GLU A 1 108 ? 18.969 7.867 6.383 1 90.31 108 GLU A CA 1
ATOM 862 C C . GLU A 1 108 ? 19.25 6.531 5.703 1 90.31 108 GLU A C 1
ATOM 864 O O . GLU A 1 108 ? 19.891 5.656 6.293 1 90.31 108 GLU A O 1
ATOM 869 N N . LEU A 1 109 ? 18.703 6.336 4.543 1 89.56 109 LEU A N 1
ATOM 870 C CA . LEU A 1 109 ? 19 5.145 3.76 1 89.56 109 LEU A CA 1
ATOM 871 C C . LEU A 1 109 ? 19.766 5.5 2.492 1 89.56 109 LEU A C 1
ATOM 873 O O . LEU A 1 109 ? 19.547 6.562 1.908 1 89.56 109 LEU A O 1
ATOM 877 N N . PRO A 1 110 ? 20.625 4.629 2.191 1 84.62 110 PRO A N 1
ATOM 878 C CA . PRO A 1 110 ? 21.391 4.91 0.979 1 84.62 110 PRO A CA 1
ATOM 879 C C . PRO A 1 110 ? 20.531 4.984 -0.273 1 84.62 110 PRO A C 1
ATOM 881 O O . PRO A 1 110 ? 19.484 4.328 -0.343 1 84.62 110 PRO A O 1
ATOM 884 N N . ALA A 1 111 ? 21.109 5.812 -1.205 1 87.19 111 ALA A N 1
ATOM 885 C CA . ALA A 1 111 ? 20.422 5.906 -2.49 1 87.19 111 ALA A CA 1
ATOM 886 C C . ALA A 1 111 ? 20.406 4.559 -3.207 1 87.19 111 ALA A C 1
ATOM 888 O O . ALA A 1 111 ? 21.391 3.814 -3.154 1 87.19 111 ALA A O 1
ATOM 889 N N . VAL A 1 112 ? 19.266 4.312 -3.795 1 89.56 112 VAL A N 1
ATOM 890 C CA . VAL A 1 112 ? 19.141 3.076 -4.559 1 89.56 112 VAL A CA 1
ATOM 891 C C . VAL A 1 112 ? 19.469 3.336 -6.027 1 89.56 112 VAL A C 1
ATOM 893 O O . VAL A 1 112 ? 18.969 4.285 -6.629 1 89.5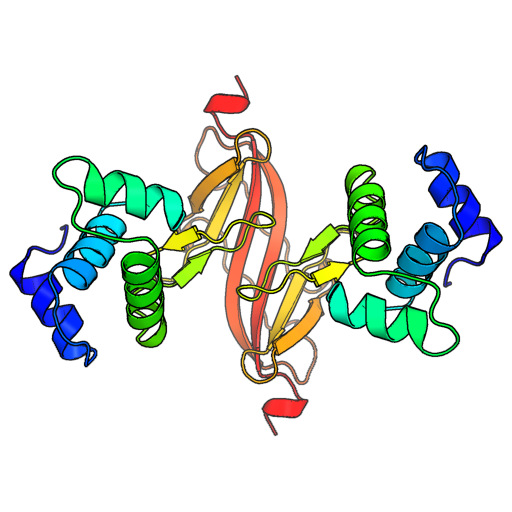6 112 VAL A O 1
ATOM 896 N N . ASP A 1 113 ? 20.391 2.518 -6.523 1 87.88 113 ASP A N 1
ATOM 897 C CA . ASP A 1 113 ? 20.703 2.574 -7.945 1 87.88 113 ASP A CA 1
ATOM 898 C C . ASP A 1 113 ? 19.609 1.9 -8.773 1 87.88 113 ASP A C 1
ATOM 900 O O . ASP A 1 113 ? 19.469 0.677 -8.742 1 87.88 113 ASP A O 1
ATOM 904 N N . LEU A 1 114 ? 18.859 2.709 -9.57 1 89 114 LEU A N 1
ATOM 905 C CA . LEU A 1 114 ? 17.734 2.193 -10.359 1 89 114 LEU A CA 1
ATOM 906 C C . LEU A 1 114 ? 18.172 1.895 -11.789 1 89 114 LEU A C 1
ATOM 908 O O . LEU A 1 114 ? 17.344 1.633 -12.656 1 89 114 LEU A O 1
ATOM 912 N N . GLY A 1 115 ? 19.453 2.031 -11.984 1 81.81 115 GLY A N 1
ATOM 913 C CA . GLY A 1 115 ? 20 1.804 -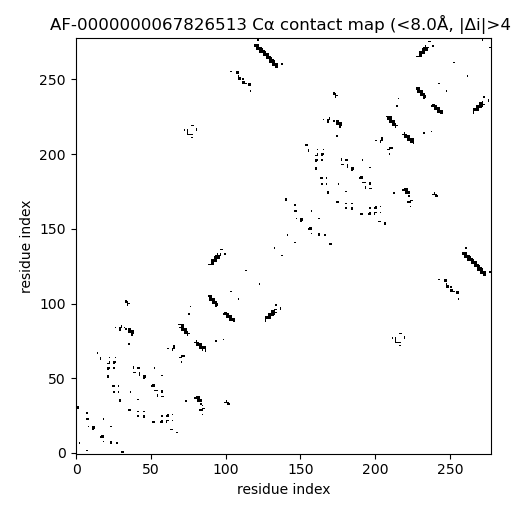13.312 1 81.81 115 GLY A CA 1
ATOM 914 C C . GLY A 1 115 ? 19.906 0.358 -13.758 1 81.81 115 GLY A C 1
ATOM 915 O O . GLY A 1 115 ? 20.031 0.06 -14.945 1 81.81 115 GLY A O 1
ATOM 916 N N . LYS A 1 116 ? 19.594 -0.557 -12.836 1 83.5 116 LYS A N 1
ATOM 917 C CA . LYS A 1 116 ? 19.578 -1.98 -13.156 1 83.5 116 LYS A CA 1
ATOM 918 C C . LYS A 1 116 ? 18.172 -2.465 -13.484 1 83.5 116 LYS A C 1
ATOM 920 O O . LYS A 1 116 ? 17.953 -3.66 -13.688 1 83.5 116 LYS A O 1
ATOM 925 N N . LEU A 1 117 ? 17.234 -1.509 -13.547 1 90.12 117 LEU A N 1
ATOM 926 C CA . LEU A 1 117 ? 15.914 -1.888 -14.016 1 90.12 117 LEU A CA 1
ATOM 927 C C . LEU A 1 117 ? 15.945 -2.285 -15.484 1 90.12 117 LEU A C 1
ATOM 929 O O . LEU A 1 117 ? 16.766 -1.772 -16.25 1 90.12 117 LEU A O 1
ATOM 933 N N . ARG A 1 118 ? 15.109 -3.199 -15.82 1 87.25 118 ARG A N 1
ATOM 934 C CA . ARG A 1 118 ? 15.102 -3.65 -17.203 1 87.25 118 ARG A CA 1
ATOM 935 C C . ARG A 1 118 ? 14.805 -2.494 -18.156 1 87.25 118 ARG A C 1
ATOM 937 O O . ARG A 1 118 ? 14.172 -1.511 -17.766 1 87.25 118 ARG A O 1
ATOM 944 N N . VAL A 1 119 ? 15.219 -2.799 -19.391 1 87.62 119 VAL A N 1
ATOM 945 C CA . VAL A 1 119 ? 14.961 -1.814 -20.438 1 87.62 119 VAL A CA 1
ATOM 946 C C . VAL A 1 119 ? 13.453 -1.655 -20.641 1 87.62 119 VAL A C 1
ATOM 948 O O . VAL A 1 119 ? 12.711 -2.641 -20.625 1 87.62 119 VAL A O 1
ATOM 951 N N . GLY A 1 120 ? 12.984 -0.335 -20.797 1 91.88 120 GLY A N 1
ATOM 952 C CA . GLY A 1 120 ? 11.57 -0.077 -21.031 1 91.88 120 GLY A CA 1
ATOM 953 C C . GLY A 1 120 ? 10.867 0.513 -19.828 1 91.88 120 GLY A C 1
ATOM 954 O O . GLY A 1 120 ? 9.766 1.042 -19.938 1 91.88 120 GLY A O 1
ATOM 955 N N . LEU A 1 121 ? 11.5 0.389 -18.703 1 93 121 LEU A N 1
ATOM 956 C CA . LEU A 1 121 ? 10.961 1.018 -17.5 1 93 121 LEU A CA 1
ATOM 957 C C . LEU A 1 121 ? 11.688 2.324 -17.203 1 93 121 LEU A C 1
ATOM 959 O O . LEU A 1 121 ? 12.914 2.346 -17.094 1 93 121 LEU A O 1
ATOM 963 N N . LYS A 1 122 ? 11 3.342 -17.188 1 94.69 122 LYS A N 1
ATOM 964 C CA . LYS A 1 122 ? 11.555 4.641 -16.812 1 94.69 122 LYS A CA 1
ATOM 965 C C . LYS A 1 122 ? 11.203 4.992 -15.375 1 94.69 122 LYS A C 1
ATOM 967 O O . LYS A 1 122 ? 10.094 5.449 -15.102 1 94.69 122 LYS A O 1
ATOM 972 N N . ALA A 1 123 ? 12.203 4.859 -14.5 1 94.44 123 ALA A N 1
ATOM 973 C CA . ALA A 1 123 ? 12 5.145 -13.086 1 94.44 123 ALA A CA 1
ATOM 974 C C . ALA A 1 123 ? 11.914 6.648 -12.836 1 94.44 123 ALA A C 1
ATOM 976 O O . ALA A 1 123 ? 12.68 7.426 -13.406 1 94.44 123 ALA A O 1
ATOM 977 N N . GLU A 1 124 ? 11 7.078 -11.992 1 93.94 124 GLU A N 1
ATOM 978 C CA . GLU A 1 124 ? 10.844 8.484 -11.648 1 93.94 124 GLU A CA 1
ATOM 979 C C . GLU A 1 124 ? 11.086 8.719 -10.156 1 93.94 124 GLU A C 1
ATOM 981 O O . GLU A 1 124 ? 11.68 9.727 -9.766 1 93.94 124 GLU A O 1
ATOM 986 N N . ARG A 1 125 ? 10.594 7.906 -9.344 1 93.81 125 ARG A N 1
ATOM 987 C CA . ARG A 1 125 ? 10.766 7.98 -7.898 1 93.81 125 ARG A CA 1
ATOM 988 C C . ARG A 1 125 ? 10.703 6.594 -7.27 1 93.81 125 ARG A C 1
ATOM 990 O O . ARG A 1 125 ? 10.367 5.617 -7.938 1 93.81 125 ARG A O 1
ATOM 997 N N . TYR A 1 126 ? 11.102 6.496 -6.035 1 95.81 126 TYR A N 1
ATOM 998 C CA . TYR A 1 126 ? 11 5.242 -5.301 1 95.81 126 TYR A CA 1
ATOM 999 C C . TYR A 1 126 ? 10.852 5.496 -3.805 1 95.81 126 TYR A C 1
ATOM 1001 O O . TYR A 1 126 ? 11.078 6.617 -3.336 1 95.81 126 TYR A O 1
ATOM 1009 N N . GLU A 1 127 ? 10.414 4.539 -3.117 1 95.69 127 GLU A N 1
ATOM 1010 C CA . GLU A 1 127 ? 10.367 4.531 -1.658 1 95.69 127 GLU A CA 1
ATOM 1011 C C . GLU A 1 127 ? 10.68 3.145 -1.104 1 95.69 127 GLU A C 1
ATOM 1013 O O . GLU A 1 127 ? 10.461 2.137 -1.777 1 95.69 127 GLU A O 1
ATOM 1018 N N . ILE A 1 128 ? 11.242 3.186 0.047 1 96.81 128 ILE A N 1
ATOM 1019 C CA . ILE A 1 128 ? 11.555 1.947 0.754 1 96.81 128 ILE A CA 1
ATOM 1020 C C . ILE A 1 128 ? 10.617 1.787 1.949 1 96.81 128 ILE A C 1
ATOM 1022 O O . ILE A 1 128 ? 10.43 2.727 2.725 1 96.81 128 ILE A O 1
ATOM 1026 N N . THR A 1 129 ? 9.969 0.691 2.006 1 97 129 THR A N 1
ATOM 1027 C CA . THR A 1 129 ? 9.219 0.323 3.199 1 97 129 THR A CA 1
ATOM 1028 C C . THR A 1 129 ? 9.969 -0.733 4.008 1 97 129 THR A C 1
ATOM 1030 O O . THR A 1 129 ? 10.258 -1.819 3.5 1 97 129 THR A O 1
ATOM 1033 N N . VAL A 1 130 ? 10.289 -0.364 5.215 1 96.69 130 VAL A N 1
ATOM 1034 C CA . VAL A 1 130 ? 10.961 -1.288 6.121 1 96.69 130 VAL A CA 1
ATOM 1035 C C . VAL A 1 130 ? 9.953 -1.868 7.109 1 96.69 130 VAL A C 1
ATOM 1037 O O . VAL A 1 130 ? 9.18 -1.127 7.727 1 96.69 130 VAL A O 1
ATOM 1040 N N . HIS A 1 131 ? 9.914 -3.152 7.164 1 95.88 131 HIS A N 1
ATOM 1041 C CA . HIS A 1 131 ? 9.07 -3.836 8.133 1 95.88 131 HIS A CA 1
ATOM 1042 C C . HIS A 1 131 ? 9.891 -4.398 9.289 1 95.88 131 HIS A C 1
ATOM 1044 O O . HIS A 1 131 ? 10.984 -4.93 9.078 1 95.88 131 HIS A O 1
ATOM 1050 N N . GLY A 1 132 ? 9.383 -4.262 10.469 1 95.56 132 GLY A N 1
ATOM 1051 C CA . GLY A 1 132 ? 10.07 -4.766 11.648 1 95.56 132 GLY A CA 1
ATOM 1052 C C . GLY A 1 132 ? 9.289 -4.539 12.93 1 95.56 132 GLY A C 1
ATOM 1053 O O . GLY A 1 132 ? 8.062 -4.617 12.938 1 95.56 132 GLY A O 1
ATOM 1054 N N . VAL A 1 133 ? 10.047 -4.426 14.031 1 96.06 133 VAL A N 1
ATOM 1055 C CA . VAL A 1 133 ? 9.43 -4.242 15.344 1 96.06 133 VAL A CA 1
ATOM 1056 C C . VAL A 1 133 ? 9.922 -2.941 15.969 1 96.06 133 VAL A C 1
ATOM 1058 O O . VAL A 1 133 ? 11.125 -2.66 15.969 1 96.06 133 VAL A O 1
ATOM 1061 N N . CYS A 1 134 ? 9.039 -2.188 16.406 1 95.38 134 CYS A N 1
ATOM 1062 C CA . CYS A 1 134 ? 9.406 -0.902 16.984 1 95.38 134 CYS A CA 1
ATOM 1063 C C . CYS A 1 134 ? 9.75 -1.05 18.453 1 95.38 134 CYS A C 1
ATOM 1065 O O . CYS A 1 134 ? 9.562 -2.117 19.047 1 95.38 134 CYS A O 1
ATOM 1067 N N . GLU A 1 135 ? 10.219 0.066 19.062 1 93.06 135 GLU A N 1
ATOM 1068 C CA . GLU A 1 135 ? 10.727 0.047 20.438 1 93.06 135 GLU A CA 1
ATOM 1069 C C . GLU A 1 135 ? 9.617 -0.24 21.438 1 93.06 135 GLU A C 1
ATOM 1071 O O . GLU A 1 135 ? 9.867 -0.788 22.516 1 93.06 135 GLU A O 1
ATOM 1076 N N . ASN A 1 136 ? 8.391 0.096 21.125 1 92.88 136 ASN A N 1
ATOM 1077 C CA . ASN A 1 136 ? 7.273 -0.12 22.031 1 92.88 136 ASN A CA 1
ATOM 1078 C C . ASN A 1 136 ? 6.852 -1.586 22.062 1 92.88 136 ASN A C 1
ATOM 1080 O O . ASN A 1 136 ? 6.195 -2.029 23.016 1 92.88 136 ASN A O 1
ATOM 1084 N N . CYS A 1 137 ? 7.09 -2.287 21 1 92.38 137 CYS A N 1
ATOM 1085 C CA . CYS A 1 137 ? 6.676 -3.682 20.891 1 92.38 137 CYS A CA 1
ATOM 1086 C C . CYS A 1 137 ? 7.828 -4.621 21.234 1 92.38 137 CYS A C 1
ATOM 1088 O O . CYS A 1 137 ? 7.613 -5.805 21.5 1 92.38 137 CYS A O 1
ATOM 1090 N N . GLY A 1 138 ? 9.023 -4.266 20.828 1 78.5 138 GLY A N 1
ATOM 1091 C CA . GLY A 1 138 ? 10.195 -5.109 21 1 78.5 138 GLY A CA 1
ATOM 1092 C C . GLY A 1 138 ? 10.602 -5.273 22.453 1 78.5 138 GLY A C 1
ATOM 1093 O O . GLY A 1 138 ? 11.32 -6.211 22.797 1 78.5 138 GLY A O 1
ATOM 1094 N N . ASP A 1 139 ? 10.305 -4.312 23.484 1 56.41 139 ASP A N 1
ATOM 1095 C CA . ASP A 1 139 ? 10.664 -4.637 24.859 1 56.41 139 ASP A CA 1
ATOM 1096 C C . ASP A 1 139 ? 9.617 -5.551 25.5 1 56.41 139 ASP A C 1
ATOM 1098 O O . ASP A 1 139 ? 8.43 -5.469 25.172 1 56.41 139 ASP A O 1
ATOM 1102 N N . MET B 1 1 ? 9.523 -24.766 -12.203 1 66.94 1 MET B N 1
ATOM 1103 C CA . MET B 1 1 ? 8.367 -25.328 -12.891 1 66.94 1 MET B CA 1
ATOM 1104 C C . MET B 1 1 ? 7.09 -25.094 -12.086 1 66.94 1 MET B C 1
ATOM 1106 O O . MET B 1 1 ? 7.113 -25.141 -10.852 1 66.94 1 MET B O 1
ATOM 1110 N N . PRO B 1 2 ? 6.031 -24.578 -12.859 1 77.62 2 PRO B N 1
ATOM 1111 C CA . PRO B 1 2 ? 4.793 -24.438 -12.094 1 77.62 2 PRO B CA 1
ATOM 1112 C C . PRO B 1 2 ? 4.395 -25.719 -11.367 1 77.62 2 PRO B C 1
ATOM 1114 O O . PRO B 1 2 ? 4.621 -26.828 -11.891 1 77.62 2 PRO B O 1
ATOM 1117 N N . LEU B 1 3 ? 3.969 -25.516 -10.102 1 86.06 3 LEU B N 1
ATOM 1118 C CA . LEU B 1 3 ? 3.52 -26.641 -9.297 1 86.06 3 LEU B CA 1
ATOM 1119 C C . LEU B 1 3 ? 2.361 -27.359 -9.977 1 86.06 3 LEU B C 1
ATOM 1121 O O . LEU B 1 3 ? 1.488 -26.734 -10.57 1 86.06 3 LEU B O 1
ATOM 1125 N N . ASN B 1 4 ? 2.459 -28.656 -9.945 1 92.88 4 ASN B N 1
ATOM 1126 C CA . ASN B 1 4 ? 1.307 -29.406 -10.445 1 92.88 4 ASN B CA 1
ATOM 1127 C C . ASN B 1 4 ? 0.203 -29.484 -9.391 1 92.88 4 ASN B C 1
ATOM 1129 O O . ASN B 1 4 ? 0.351 -28.984 -8.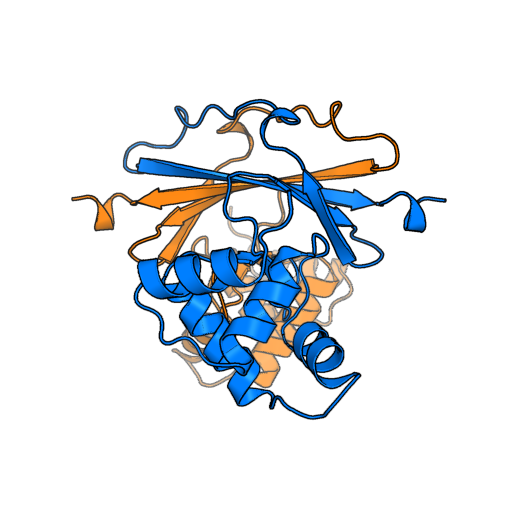281 1 92.88 4 ASN B O 1
ATOM 1133 N N . ARG B 1 5 ? -0.86 -30.188 -9.773 1 95.25 5 ARG B N 1
ATOM 1134 C CA . ARG B 1 5 ? -2.045 -30.234 -8.922 1 95.25 5 ARG B CA 1
ATOM 1135 C C . ARG B 1 5 ? -1.723 -30.859 -7.57 1 95.25 5 ARG B C 1
ATOM 1137 O O . ARG B 1 5 ? -2.086 -30.328 -6.523 1 95.25 5 ARG B O 1
ATOM 1144 N N . GLU B 1 6 ? -1.057 -31.953 -7.598 1 96.38 6 GLU B N 1
ATOM 1145 C CA . GLU B 1 6 ? -0.729 -32.688 -6.367 1 96.38 6 GLU B CA 1
ATOM 1146 C C . GLU B 1 6 ? 0.177 -31.844 -5.465 1 96.38 6 GLU B C 1
ATOM 1148 O O . GLU B 1 6 ? 0.024 -31.859 -4.242 1 96.38 6 GLU B O 1
ATOM 1153 N N . GLU B 1 7 ? 1.08 -31.172 -6.043 1 96.75 7 GLU B N 1
ATOM 1154 C CA . GLU B 1 7 ? 1.996 -30.328 -5.289 1 96.75 7 GLU B CA 1
ATOM 1155 C C . GLU B 1 7 ? 1.255 -29.172 -4.625 1 96.75 7 GLU B C 1
ATOM 1157 O O . GLU B 1 7 ? 1.57 -28.781 -3.494 1 96.75 7 GLU B O 1
ATOM 1162 N N . ILE B 1 8 ? 0.322 -28.609 -5.371 1 97.19 8 ILE B N 1
ATOM 1163 C CA . ILE B 1 8 ? -0.466 -27.5 -4.824 1 97.19 8 ILE B CA 1
ATOM 1164 C C . ILE B 1 8 ? -1.284 -28 -3.633 1 97.19 8 ILE B C 1
ATOM 1166 O O . ILE B 1 8 ? -1.324 -27.344 -2.588 1 97.19 8 ILE B O 1
ATOM 1170 N N . ILE B 1 9 ? -1.885 -29.141 -3.801 1 97.81 9 ILE B N 1
ATOM 1171 C CA . ILE B 1 9 ? -2.686 -29.75 -2.738 1 97.81 9 ILE B CA 1
ATOM 1172 C C . ILE B 1 9 ? -1.809 -30.016 -1.518 1 97.81 9 ILE B C 1
ATOM 1174 O O . ILE B 1 9 ? -2.195 -29.703 -0.388 1 97.81 9 ILE B O 1
ATOM 1178 N N . GLN B 1 10 ? -0.702 -30.531 -1.742 1 97.75 10 GLN B N 1
ATOM 1179 C CA . GLN B 1 10 ? 0.222 -30.828 -0.656 1 97.75 10 GLN B CA 1
ATOM 1180 C C . GLN B 1 10 ? 0.656 -29.562 0.075 1 97.75 10 GLN B C 1
ATOM 1182 O O . GLN B 1 10 ? 0.769 -29.562 1.303 1 97.75 10 GLN B O 1
ATOM 1187 N N . THR B 1 11 ? 0.908 -28.531 -0.682 1 97.44 11 THR B N 1
ATOM 1188 C CA . THR B 1 11 ? 1.301 -27.266 -0.086 1 97.44 11 THR B CA 1
ATOM 1189 C C . THR B 1 11 ? 0.205 -26.734 0.838 1 97.44 11 THR B C 1
ATOM 1191 O O . THR B 1 11 ? 0.485 -26.312 1.96 1 97.44 11 THR B O 1
ATOM 1194 N N . LEU B 1 12 ? -1.04 -26.797 0.374 1 98.12 12 LEU B N 1
ATOM 1195 C CA . LEU B 1 12 ? -2.168 -26.359 1.186 1 98.12 12 LEU B CA 1
ATOM 1196 C C . LEU B 1 12 ? -2.277 -27.172 2.463 1 98.12 12 LEU B C 1
ATOM 1198 O O . LEU B 1 12 ? -2.395 -26.625 3.557 1 98.12 12 LEU B O 1
ATOM 1202 N N . LYS B 1 13 ? -2.092 -28.422 2.346 1 97.88 13 LYS B N 1
ATOM 1203 C CA . LYS B 1 13 ? -2.195 -29.328 3.488 1 97.88 13 LYS B CA 1
ATOM 1204 C C . LYS B 1 13 ? -1.065 -29.078 4.484 1 97.88 13 LYS B C 1
ATOM 1206 O O . LYS B 1 13 ? -1.296 -29.047 5.695 1 97.88 13 LYS B O 1
ATOM 1211 N N . GLU B 1 14 ? 0.034 -28.875 3.996 1 98 14 GLU B N 1
ATOM 1212 C CA . GLU B 1 14 ? 1.212 -28.672 4.836 1 98 14 GLU B CA 1
ATOM 1213 C C . GLU B 1 14 ? 1.098 -27.391 5.648 1 98 14 GLU B C 1
ATOM 1215 O O . GLU B 1 14 ? 1.694 -27.281 6.719 1 98 14 GLU B O 1
ATOM 1220 N N . ARG B 1 15 ? 0.315 -26.484 5.117 1 97.5 15 ARG B N 1
ATOM 1221 C CA . ARG B 1 15 ? 0.136 -25.219 5.816 1 97.5 15 ARG B CA 1
ATOM 1222 C C . ARG B 1 15 ? -1.102 -25.25 6.707 1 97.5 15 ARG B C 1
ATOM 1224 O O . ARG B 1 15 ? -1.499 -24.234 7.27 1 97.5 15 ARG B O 1
ATOM 1231 N N . GLY B 1 16 ? -1.751 -26.391 6.738 1 97.75 16 GLY B N 1
ATOM 1232 C CA . GLY B 1 16 ? -2.859 -26.594 7.656 1 97.75 16 GLY B CA 1
ATOM 1233 C C . GLY B 1 16 ? -4.191 -26.125 7.105 1 97.75 16 GLY B C 1
ATOM 1234 O O . GLY B 1 16 ? -5.148 -25.938 7.855 1 97.75 16 GLY B O 1
ATOM 1235 N N . LEU B 1 17 ? -4.18 -25.891 5.781 1 98 17 LEU B N 1
ATOM 1236 C CA . LEU B 1 17 ? -5.43 -25.438 5.188 1 98 17 LEU B CA 1
ATOM 1237 C C . LEU B 1 17 ? -6.238 -26.609 4.645 1 98 17 LEU B C 1
ATOM 1239 O O . LEU B 1 17 ? -5.672 -27.547 4.07 1 98 17 LEU B O 1
ATOM 1243 N N . ARG B 1 18 ? -7.594 -26.531 4.938 1 96.5 18 ARG B N 1
ATOM 1244 C CA . ARG B 1 18 ? -8.484 -27.438 4.223 1 96.5 18 ARG B CA 1
ATOM 1245 C C . ARG B 1 18 ? -8.414 -27.188 2.717 1 96.5 18 ARG B C 1
ATOM 1247 O O . ARG B 1 18 ? -8.445 -26.047 2.26 1 96.5 18 ARG B O 1
ATOM 1254 N N . VAL B 1 19 ? -8.266 -28.312 2.062 1 97.25 19 VAL B N 1
ATOM 1255 C CA . VAL B 1 19 ? -8.273 -28.203 0.607 1 97.25 19 VAL B CA 1
ATOM 1256 C C . VAL B 1 19 ? -9.711 -28.203 0.095 1 97.25 19 VAL B C 1
ATOM 1258 O O . VAL B 1 19 ? -10.422 -29.203 0.218 1 97.25 19 VAL B O 1
ATOM 1261 N N . THR B 1 20 ? -10.18 -27.094 -0.47 1 95.5 20 THR B N 1
ATOM 1262 C CA . THR B 1 20 ? -11.453 -27 -1.187 1 95.5 20 THR B CA 1
ATOM 1263 C C . THR B 1 20 ? -11.219 -26.609 -2.645 1 95.5 20 THR B C 1
ATOM 1265 O O . THR B 1 20 ? -10.188 -26.016 -2.979 1 95.5 20 THR B O 1
ATOM 1268 N N . PRO B 1 21 ? -12.164 -27 -3.469 1 93.5 21 PRO B N 1
ATOM 1269 C CA . PRO B 1 21 ? -12 -26.641 -4.875 1 93.5 21 PRO B CA 1
ATOM 1270 C C . PRO B 1 21 ? -11.805 -25.141 -5.082 1 93.5 21 PRO B C 1
ATOM 1272 O O . PRO B 1 21 ? -11 -24.719 -5.918 1 93.5 21 PRO B O 1
ATOM 1275 N N . GLN B 1 22 ? -12.477 -24.406 -4.344 1 93.38 22 GLN B N 1
ATOM 1276 C CA . GLN B 1 22 ? -12.414 -22.953 -4.469 1 93.38 22 GLN B CA 1
ATOM 1277 C C . GLN B 1 22 ? -11.055 -22.406 -4.016 1 93.38 22 GLN B C 1
ATOM 1279 O O . GLN B 1 22 ? -10.445 -21.594 -4.703 1 93.38 22 GLN B O 1
ATOM 1284 N N . ARG B 1 23 ? -10.672 -22.891 -2.84 1 96.06 23 ARG B N 1
ATOM 1285 C CA . ARG B 1 23 ? -9.375 -22.453 -2.324 1 96.06 23 ARG B CA 1
ATOM 1286 C C . ARG B 1 23 ? -8.242 -22.891 -3.236 1 96.06 23 ARG B C 1
ATOM 1288 O O . ARG B 1 23 ? -7.32 -22.125 -3.51 1 96.06 23 ARG B O 1
ATOM 1295 N N . TYR B 1 24 ? -8.328 -24.109 -3.645 1 96.19 24 TYR B N 1
ATOM 1296 C CA . TYR B 1 24 ? -7.379 -24.609 -4.633 1 96.19 24 TYR B CA 1
ATOM 1297 C C . TYR B 1 24 ? -7.375 -23.719 -5.875 1 96.19 24 TYR B C 1
ATOM 1299 O O . TYR B 1 24 ? -6.312 -23.312 -6.348 1 96.19 24 TYR B O 1
ATOM 1307 N N . GLY B 1 25 ? -8.562 -23.484 -6.434 1 94.75 25 GLY B N 1
ATOM 1308 C CA . GLY B 1 25 ? -8.688 -22.672 -7.637 1 94.75 25 GLY B CA 1
ATOM 1309 C C . GLY B 1 25 ? -8.062 -21.297 -7.504 1 94.75 25 GLY B C 1
ATOM 1310 O O . GLY B 1 25 ? -7.371 -20.844 -8.414 1 94.75 25 GLY B O 1
ATOM 1311 N N . VAL B 1 26 ? -8.305 -20.594 -6.379 1 96.62 26 VAL B N 1
ATOM 1312 C CA . VAL B 1 26 ? -7.766 -19.266 -6.129 1 96.62 26 VAL B CA 1
ATOM 1313 C C . VAL B 1 26 ? -6.242 -19.328 -6.09 1 96.62 26 VAL B C 1
ATOM 1315 O O . VAL B 1 26 ? -5.566 -18.547 -6.758 1 96.62 26 VAL B O 1
ATOM 1318 N N . TYR B 1 27 ? -5.699 -20.234 -5.367 1 97.69 27 TYR B N 1
ATOM 1319 C CA . TYR B 1 27 ? -4.254 -20.344 -5.207 1 97.69 27 TYR B CA 1
ATOM 1320 C C . TYR B 1 27 ? -3.59 -20.719 -6.527 1 97.69 27 TYR B C 1
ATOM 1322 O O . TYR B 1 27 ? -2.598 -20.109 -6.926 1 97.69 27 TYR B O 1
ATOM 1330 N N . ALA B 1 28 ? -4.141 -21.734 -7.176 1 96.19 28 ALA B N 1
ATOM 1331 C CA . ALA B 1 28 ? -3.6 -22.188 -8.453 1 96.19 28 ALA B CA 1
ATOM 1332 C C . ALA B 1 28 ? -3.584 -21.062 -9.484 1 96.19 28 ALA B C 1
ATOM 1334 O O . ALA B 1 28 ? -2.613 -20.922 -10.227 1 96.19 28 ALA B O 1
ATOM 1335 N N . ASN B 1 29 ? -4.652 -20.328 -9.523 1 95.31 29 ASN B N 1
ATOM 1336 C CA . ASN B 1 29 ? -4.734 -19.203 -10.438 1 95.31 29 ASN B CA 1
ATOM 1337 C C . ASN B 1 29 ? -3.643 -18.172 -10.156 1 95.31 29 ASN B C 1
ATOM 1339 O O . ASN B 1 29 ? -2.967 -17.719 -11.078 1 95.31 29 ASN B O 1
ATOM 1343 N N . LEU B 1 30 ? -3.441 -17.844 -8.875 1 96.25 30 LEU B N 1
ATOM 1344 C CA . LEU B 1 30 ? -2.455 -16.859 -8.477 1 96.25 30 LEU B CA 1
ATOM 1345 C C . LEU B 1 30 ? -1.043 -17.328 -8.805 1 96.25 30 LEU B C 1
ATOM 1347 O O . LEU B 1 30 ? -0.201 -16.531 -9.227 1 96.25 30 LEU B O 1
ATOM 1351 N N . LEU B 1 31 ? -0.841 -18.578 -8.633 1 96 31 LEU B N 1
ATOM 1352 C CA . LEU B 1 31 ? 0.487 -19.156 -8.836 1 96 31 LEU B CA 1
ATOM 1353 C C . LEU B 1 31 ? 0.95 -18.969 -10.273 1 96 31 LEU B C 1
ATOM 1355 O O . LEU B 1 31 ? 2.148 -18.859 -10.539 1 96 31 LEU B O 1
ATOM 1359 N N . GLN B 1 32 ? 0.039 -18.844 -11.117 1 90.69 32 GLN B N 1
ATOM 1360 C CA . GLN B 1 32 ? 0.356 -18.797 -12.539 1 90.69 32 GLN B CA 1
ATOM 1361 C C . GLN B 1 32 ? 0.493 -17.344 -13.016 1 90.69 32 GLN B C 1
ATOM 1363 O O . GLN B 1 32 ? 0.65 -17.094 -14.211 1 90.69 32 GLN B O 1
ATOM 1368 N N . ARG B 1 33 ? 0.485 -16.453 -12.062 1 93.31 33 ARG B N 1
ATOM 1369 C CA . ARG B 1 33 ? 0.386 -15.07 -12.484 1 93.31 33 ARG B CA 1
ATOM 1370 C C . ARG B 1 33 ? 1.5 -14.227 -11.867 1 93.31 33 ARG B C 1
ATOM 1372 O O . ARG B 1 33 ? 2.043 -14.586 -10.82 1 93.31 33 ARG B O 1
ATOM 1379 N N . ARG B 1 34 ? 1.818 -13.094 -12.586 1 91.38 34 ARG B N 1
ATOM 1380 C CA . ARG B 1 34 ? 2.787 -12.125 -12.078 1 91.38 34 ARG B CA 1
ATOM 1381 C C . ARG B 1 34 ? 2.23 -10.703 -12.156 1 91.38 34 ARG B C 1
ATOM 1383 O O . ARG B 1 34 ? 2.939 -9.742 -11.859 1 91.38 34 ARG B O 1
ATOM 1390 N N . ASP B 1 35 ? 0.984 -10.586 -12.484 1 93.19 35 ASP B N 1
ATOM 1391 C CA . ASP B 1 35 ? 0.387 -9.266 -12.672 1 93.19 35 ASP B CA 1
ATOM 1392 C C . ASP B 1 35 ? -0.329 -8.797 -11.406 1 93.19 35 ASP B C 1
ATOM 1394 O O . ASP B 1 35 ? -0.942 -7.73 -11.391 1 93.19 35 ASP B O 1
ATOM 1398 N N . HIS B 1 36 ? -0.297 -9.609 -10.367 1 97 36 HIS B N 1
ATOM 1399 C CA . HIS B 1 36 ? -0.859 -9.25 -9.07 1 97 36 HIS B CA 1
ATOM 1400 C C . HIS B 1 36 ? -2.326 -8.852 -9.195 1 97 36 HIS B C 1
ATOM 1402 O O . HIS B 1 36 ? -2.688 -7.707 -8.922 1 97 36 HIS B O 1
ATOM 1408 N N . PRO B 1 37 ? -3.197 -9.789 -9.445 1 96.5 37 PRO B N 1
ATOM 1409 C CA . PRO B 1 37 ? -4.602 -9.453 -9.68 1 96.5 37 PRO B CA 1
ATOM 1410 C C . PRO B 1 37 ? -5.324 -9.008 -8.406 1 96.5 37 PRO B C 1
ATOM 1412 O O . PRO B 1 37 ? -4.883 -9.328 -7.301 1 96.5 37 PRO B O 1
ATOM 1415 N N . SER B 1 38 ? -6.383 -8.227 -8.625 1 95.62 38 SER B N 1
ATOM 1416 C CA . SER B 1 38 ? -7.316 -7.941 -7.539 1 95.62 38 SER B CA 1
ATOM 1417 C C . SER B 1 38 ? -8.258 -9.117 -7.301 1 95.62 38 SER B C 1
ATOM 1419 O O . SER B 1 38 ? -8.312 -10.047 -8.102 1 95.62 38 SER B O 1
ATOM 1421 N N . ALA B 1 39 ? -8.984 -9.031 -6.207 1 95.69 39 ALA B N 1
ATOM 1422 C CA . ALA B 1 39 ? -9.984 -10.062 -5.926 1 95.69 39 ALA B CA 1
ATOM 1423 C C . ALA B 1 39 ? -11.039 -10.117 -7.023 1 95.69 39 ALA B C 1
ATOM 1425 O O . ALA B 1 39 ? -11.492 -11.195 -7.41 1 95.69 39 ALA B O 1
ATOM 1426 N N . GLU B 1 40 ? -11.383 -8.992 -7.52 1 95.38 40 GLU B N 1
ATOM 1427 C CA . GLU B 1 40 ? -12.375 -8.914 -8.586 1 95.38 40 GLU B CA 1
ATOM 1428 C C . GLU B 1 40 ? -11.859 -9.57 -9.867 1 95.38 40 GLU B C 1
ATOM 1430 O O . GLU B 1 40 ? -12.602 -10.281 -10.547 1 95.38 40 GLU B O 1
ATOM 1435 N N . GLN B 1 41 ? -10.672 -9.266 -10.188 1 94.94 41 GLN B N 1
ATOM 1436 C CA . GLN B 1 41 ? -10.062 -9.891 -11.352 1 94.94 41 GLN B CA 1
ATOM 1437 C C . GLN B 1 41 ? -9.984 -11.406 -11.188 1 94.94 41 GLN B C 1
ATOM 1439 O O . GLN B 1 41 ? -10.242 -12.156 -12.133 1 94.94 41 GLN B O 1
ATOM 1444 N N . LEU B 1 42 ? -9.57 -11.828 -9.984 1 95.94 42 LEU B N 1
ATOM 1445 C CA . LEU B 1 42 ? -9.516 -13.258 -9.695 1 95.94 42 LEU B CA 1
ATOM 1446 C C . LEU B 1 42 ? -10.898 -13.891 -9.859 1 95.94 42 LEU B C 1
ATOM 1448 O O . LEU B 1 42 ? -11.031 -14.945 -10.477 1 95.94 42 LEU B O 1
ATOM 1452 N N . LEU B 1 43 ? -11.898 -13.227 -9.266 1 96.44 43 LEU B N 1
ATOM 1453 C CA . LEU B 1 43 ? -13.266 -13.719 -9.359 1 96.44 43 LEU B CA 1
ATOM 1454 C C . LEU B 1 43 ? -13.688 -13.891 -10.812 1 96.44 43 LEU B C 1
ATOM 1456 O O . LEU B 1 43 ? -14.242 -14.93 -11.188 1 96.44 43 LEU B O 1
ATOM 1460 N N . PHE B 1 44 ? -13.422 -12.922 -11.586 1 96 44 PHE B N 1
ATOM 1461 C CA . PHE B 1 44 ? -13.766 -12.953 -13.008 1 96 44 PHE B CA 1
ATOM 1462 C C . PHE B 1 44 ? -13.094 -14.133 -13.703 1 96 44 PHE B C 1
ATOM 1464 O O . PHE B 1 44 ? -13.742 -14.906 -14.398 1 96 44 PHE B O 1
ATOM 1471 N N . ASP B 1 45 ? -11.836 -14.305 -13.461 1 94.88 45 ASP B N 1
ATOM 1472 C CA . ASP B 1 45 ? -11.055 -15.352 -14.125 1 94.88 45 ASP B CA 1
ATOM 1473 C C . ASP B 1 45 ? -11.516 -16.734 -13.703 1 94.88 45 ASP B C 1
ATOM 1475 O O . ASP B 1 45 ? -11.586 -17.656 -14.523 1 94.88 45 ASP B O 1
ATOM 1479 N N . LEU B 1 46 ? -11.766 -16.906 -12.461 1 94.31 46 LEU B N 1
ATOM 1480 C CA . LEU B 1 46 ? -12.148 -18.188 -11.906 1 94.31 46 LEU B CA 1
ATOM 1481 C C . LEU B 1 46 ? -13.516 -18.625 -12.43 1 94.31 46 LEU B C 1
ATOM 1483 O O . LEU B 1 46 ? -13.82 -19.812 -12.492 1 94.31 46 LEU B O 1
ATOM 1487 N N . ASN B 1 47 ? -14.383 -17.656 -12.828 1 94.38 47 ASN B N 1
ATOM 1488 C CA . ASN B 1 47 ? -15.75 -17.969 -13.227 1 94.38 47 ASN B CA 1
ATOM 1489 C C . ASN B 1 47 ? -15.898 -18.016 -14.742 1 94.38 47 ASN B C 1
ATOM 1491 O O . ASN B 1 47 ? -17 -18.188 -15.258 1 94.38 47 ASN B O 1
ATOM 1495 N N . GLN B 1 48 ? -14.844 -17.734 -15.406 1 89.19 48 GLN B N 1
ATOM 1496 C CA . GLN B 1 48 ? -14.906 -17.719 -16.859 1 89.19 48 GLN B CA 1
ATOM 1497 C C . GLN B 1 48 ? -15.453 -19.047 -17.406 1 89.19 48 GLN B C 1
ATOM 1499 O O . GLN B 1 48 ? -16.266 -19.047 -18.328 1 89.19 48 GLN B O 1
ATOM 1504 N N . ALA B 1 49 ? -15.07 -20.234 -16.891 1 76.44 49 ALA B N 1
ATOM 1505 C CA . ALA B 1 49 ? -15.562 -21.5 -17.422 1 76.44 49 ALA B CA 1
ATOM 1506 C C . ALA B 1 49 ? -16.875 -21.891 -16.766 1 76.44 49 ALA B C 1
ATOM 1508 O O . ALA B 1 49 ? -17.797 -22.359 -17.438 1 76.44 49 ALA B O 1
ATOM 1509 N N . ALA B 1 50 ? -17.016 -21.672 -15.469 1 77.56 50 ALA B N 1
ATOM 1510 C CA . ALA B 1 50 ? -18.234 -21.969 -14.719 1 77.56 50 ALA B CA 1
ATOM 1511 C C . ALA B 1 50 ? -18.312 -21.109 -13.461 1 77.56 50 ALA B C 1
ATOM 1513 O O . ALA B 1 50 ? -17.312 -20.875 -12.789 1 77.56 50 ALA B O 1
ATOM 1514 N N . PRO B 1 51 ? -19.547 -20.531 -13.305 1 75.38 51 PRO B N 1
ATOM 1515 C CA . PRO B 1 51 ? -19.719 -19.734 -12.094 1 75.38 51 PRO B CA 1
ATOM 1516 C C . PRO B 1 51 ? -19.609 -20.562 -10.82 1 75.38 51 PRO B C 1
ATOM 1518 O O . PRO B 1 51 ? -20.594 -21.172 -10.383 1 75.38 51 PRO B O 1
ATOM 1521 N N . THR B 1 52 ? -18.469 -20.703 -10.32 1 80.81 52 THR B N 1
ATOM 1522 C CA . THR B 1 52 ? -18.234 -21.641 -9.211 1 80.81 52 THR B CA 1
ATOM 1523 C C . THR B 1 52 ? -17.859 -20.875 -7.945 1 80.81 52 THR B C 1
ATOM 1525 O O . THR B 1 52 ? -17.875 -21.438 -6.848 1 80.81 52 THR B O 1
ATOM 1528 N N . SER B 1 53 ? -17.578 -19.641 -8.164 1 89.94 53 SER B N 1
ATOM 1529 C CA . SER B 1 53 ? -17.078 -18.922 -6.992 1 89.94 53 SER B CA 1
ATOM 1530 C C . SER B 1 53 ? -17.859 -17.641 -6.75 1 89.94 53 SER B C 1
ATOM 1532 O O . SER B 1 53 ? -18.25 -16.953 -7.699 1 89.94 53 SER B O 1
ATOM 1534 N N . SER B 1 54 ? -18.141 -17.375 -5.586 1 94.06 54 SER B N 1
ATOM 1535 C CA . SER B 1 54 ? -18.703 -16.094 -5.188 1 94.06 54 SER B CA 1
ATOM 1536 C C . SER B 1 54 ? -17.625 -15.133 -4.699 1 94.06 54 SER B C 1
ATOM 1538 O O . SER B 1 54 ? -16.5 -15.562 -4.426 1 94.06 54 SER B O 1
ATOM 1540 N N . GLN B 1 55 ? -17.953 -13.906 -4.613 1 94.94 55 GLN B N 1
ATOM 1541 C CA . GLN B 1 55 ? -17.047 -12.922 -4.047 1 94.94 55 GLN B CA 1
ATOM 1542 C C . GLN B 1 55 ? -16.609 -13.32 -2.643 1 94.94 55 GLN B C 1
ATOM 1544 O O . GLN B 1 55 ? -15.422 -13.258 -2.318 1 94.94 55 GLN B O 1
ATOM 1549 N N . ALA B 1 56 ? -17.562 -13.703 -1.865 1 95.25 56 ALA B N 1
ATOM 1550 C CA . ALA B 1 56 ? -17.297 -14.102 -0.488 1 95.25 56 ALA B CA 1
ATOM 1551 C C . ALA B 1 56 ? -16.312 -15.273 -0.445 1 95.25 56 ALA B C 1
ATOM 1553 O O . ALA B 1 56 ? -15.391 -15.289 0.378 1 95.25 56 ALA B O 1
ATOM 1554 N N . THR B 1 57 ? -16.438 -16.203 -1.334 1 94.94 57 THR B N 1
ATOM 1555 C CA . THR B 1 57 ? -15.586 -17.375 -1.387 1 94.94 57 THR B CA 1
ATOM 1556 C C . THR B 1 57 ? -14.164 -17 -1.783 1 94.94 57 THR B C 1
ATOM 1558 O O . THR B 1 57 ? -13.195 -17.5 -1.193 1 94.94 57 THR B O 1
ATOM 1561 N N . VAL B 1 58 ? -14.07 -16.125 -2.805 1 97 58 VAL B N 1
ATOM 1562 C CA . VAL B 1 58 ? -12.75 -15.672 -3.24 1 97 58 VAL B CA 1
ATOM 1563 C C . VAL B 1 58 ? -12.055 -14.938 -2.1 1 97 58 VAL B C 1
ATOM 1565 O O . VAL B 1 58 ? -10.891 -15.219 -1.791 1 97 58 VAL B O 1
ATOM 1568 N N . TYR B 1 59 ? -12.766 -14.094 -1.452 1 96.5 59 TYR B N 1
ATOM 1569 C CA . TYR B 1 59 ? -12.18 -13.312 -0.367 1 96.5 59 TYR B CA 1
ATOM 1570 C C . TYR B 1 59 ? -11.766 -14.211 0.79 1 96.5 59 TYR B C 1
ATOM 1572 O O . TYR B 1 59 ? -10.695 -14.031 1.373 1 96.5 59 TYR B O 1
ATOM 1580 N N . SER B 1 60 ? -12.617 -15.109 1.159 1 97.06 60 SER B N 1
ATOM 1581 C CA . SER B 1 60 ? -12.297 -16.016 2.262 1 97.06 60 SER B CA 1
ATOM 1582 C C . SER B 1 60 ? -11.086 -16.875 1.932 1 97.06 60 SER B C 1
ATOM 1584 O O . SER B 1 60 ? -10.258 -17.156 2.805 1 97.06 60 SER B O 1
ATOM 1586 N N . SER B 1 61 ? -11.086 -17.312 0.667 1 97.69 61 SER B N 1
ATOM 1587 C CA . SER B 1 61 ? -9.93 -18.094 0.243 1 97.69 61 SER B CA 1
ATOM 1588 C C . SER B 1 61 ? -8.648 -17.281 0.319 1 97.69 61 SER B C 1
ATOM 1590 O O . SER B 1 61 ? -7.633 -17.75 0.825 1 97.69 61 SER B O 1
ATOM 1592 N N . LEU B 1 62 ? -8.742 -16.078 -0.198 1 98.12 62 LEU B N 1
ATOM 1593 C CA . LEU B 1 62 ? -7.578 -15.195 -0.168 1 98.12 62 LEU B CA 1
ATOM 1594 C C . LEU B 1 62 ? -7.117 -14.953 1.265 1 98.12 62 LEU B C 1
ATOM 1596 O O . LEU B 1 62 ? -5.922 -15.008 1.554 1 98.12 62 LEU B O 1
ATOM 1600 N N . LYS B 1 63 ? -8.008 -14.734 2.17 1 97.06 63 LYS B N 1
ATOM 1601 C CA . LYS B 1 63 ? -7.68 -14.5 3.572 1 97.06 63 LYS B CA 1
ATOM 1602 C C . LYS B 1 63 ? -7.02 -15.727 4.191 1 97.06 63 LYS B C 1
ATOM 1604 O O . LYS B 1 63 ? -6.035 -15.609 4.926 1 97.06 63 LYS B O 1
ATOM 1609 N N . ALA B 1 64 ? -7.551 -16.859 3.938 1 98.06 64 ALA B N 1
ATOM 1610 C CA . ALA B 1 64 ? -6.984 -18.094 4.453 1 98.06 64 ALA B CA 1
ATOM 1611 C C . ALA B 1 64 ? -5.562 -18.312 3.939 1 98.06 64 ALA B C 1
ATOM 1613 O O . ALA B 1 64 ? -4.656 -18.625 4.715 1 98.06 64 ALA B O 1
ATOM 1614 N N . LEU B 1 65 ? -5.426 -18.156 2.631 1 98.5 65 LEU B N 1
ATOM 1615 C CA . LEU B 1 65 ? -4.117 -18.344 2.018 1 98.5 65 LEU B CA 1
ATOM 1616 C C . LEU B 1 65 ? -3.107 -17.359 2.586 1 98.5 65 LEU B C 1
ATOM 1618 O O . LEU B 1 65 ? -1.952 -17.703 2.832 1 98.5 65 LEU B O 1
ATOM 1622 N N . GLN B 1 66 ? -3.572 -16.172 2.732 1 96.94 66 GLN B N 1
ATOM 1623 C CA . GLN B 1 66 ? -2.719 -15.125 3.281 1 96.94 66 GLN B CA 1
ATOM 1624 C C . GLN B 1 66 ? -2.324 -15.438 4.723 1 96.94 66 GLN B C 1
ATOM 1626 O O . GLN B 1 66 ? -1.176 -15.227 5.117 1 96.94 66 GLN B O 1
ATOM 1631 N N . SER B 1 67 ? -3.229 -15.938 5.523 1 96.25 67 SER B N 1
ATOM 1632 C CA . SER B 1 67 ? -3.01 -16.172 6.945 1 96.25 67 SER B CA 1
ATOM 1633 C C . SER B 1 67 ? -1.903 -17.203 7.172 1 96.25 67 SER B C 1
ATOM 1635 O O . SER B 1 67 ? -1.258 -17.203 8.227 1 96.25 67 SER B O 1
ATOM 1637 N N . VAL B 1 68 ? -1.663 -17.984 6.188 1 97.31 68 VAL B N 1
ATOM 1638 C CA . VAL B 1 68 ? -0.658 -19.016 6.363 1 97.31 68 VAL B CA 1
ATOM 1639 C C . VAL B 1 68 ? 0.577 -18.703 5.523 1 97.31 68 VAL B C 1
ATOM 1641 O O . VAL B 1 68 ? 1.445 -19.547 5.332 1 97.31 68 VAL B O 1
ATOM 1644 N N . GLY B 1 69 ? 0.577 -17.547 4.871 1 96.44 69 GLY B N 1
ATOM 1645 C CA . GLY B 1 69 ? 1.776 -17.031 4.227 1 96.44 69 GLY B CA 1
ATOM 1646 C C . GLY B 1 69 ? 1.963 -17.547 2.812 1 96.44 69 GLY B C 1
ATOM 1647 O O . GLY B 1 69 ? 3.07 -17.516 2.273 1 96.44 69 GLY B O 1
ATOM 1648 N N . LEU B 1 70 ? 0.898 -18.078 2.184 1 97.81 70 LEU B N 1
ATOM 1649 C CA . LEU B 1 70 ? 1.016 -18.609 0.83 1 97.81 70 LEU B CA 1
ATOM 1650 C C . LEU B 1 70 ? 0.866 -17.5 -0.206 1 97.81 70 LEU B C 1
ATOM 1652 O O . LEU B 1 70 ? 1.272 -17.672 -1.358 1 97.81 70 LEU B O 1
ATOM 1656 N N . ILE B 1 71 ? 0.208 -16.453 0.23 1 97.81 71 ILE B N 1
ATOM 1657 C CA . ILE B 1 71 ? 0.113 -15.289 -0.634 1 97.81 71 ILE B CA 1
ATOM 1658 C C . ILE B 1 71 ? 0.29 -14.016 0.195 1 97.81 71 ILE B C 1
ATOM 1660 O O . ILE B 1 71 ? 0.291 -14.07 1.428 1 97.81 71 ILE B O 1
ATOM 1664 N N . ARG B 1 72 ? 0.509 -12.953 -0.466 1 95.62 72 ARG B N 1
ATOM 1665 C CA . ARG B 1 72 ? 0.582 -11.664 0.214 1 95.62 72 ARG B CA 1
ATOM 1666 C C . ARG B 1 72 ? -0.169 -10.594 -0.566 1 95.62 72 ARG B C 1
ATOM 1668 O O . ARG B 1 72 ? -0.443 -10.758 -1.757 1 95.62 72 ARG B O 1
ATOM 1675 N N . GLU B 1 73 ? -0.493 -9.547 0.154 1 95.31 73 GLU B N 1
ATOM 1676 C CA . GLU B 1 73 ? -1.115 -8.383 -0.476 1 95.31 73 GLU B CA 1
ATOM 1677 C C . GLU B 1 73 ? -0.064 -7.43 -1.036 1 95.31 73 GLU B C 1
ATOM 1679 O O . GLU B 1 73 ? 1.021 -7.293 -0.47 1 95.31 73 GLU B O 1
ATOM 1684 N N . VAL B 1 74 ? -0.353 -6.812 -2.102 1 95.44 74 VAL B N 1
ATOM 1685 C CA . VAL B 1 74 ? 0.427 -5.746 -2.717 1 95.44 74 VAL B CA 1
ATOM 1686 C C . VAL B 1 74 ? -0.394 -4.457 -2.748 1 95.44 74 VAL B C 1
ATOM 1688 O O . VAL B 1 74 ? -1.353 -4.344 -3.514 1 95.44 74 VAL B O 1
ATOM 1691 N N . LEU B 1 75 ? -0.063 -3.615 -1.865 1 93.81 75 LEU B N 1
ATOM 1692 C CA . LEU B 1 75 ? -0.808 -2.375 -1.68 1 93.81 75 LEU B CA 1
ATOM 1693 C C . LEU B 1 75 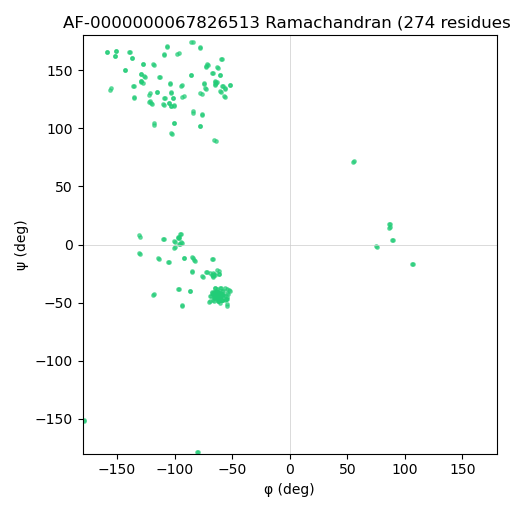? -0.065 -1.197 -2.303 1 93.81 75 LEU B C 1
ATOM 1695 O O . LEU B 1 75 ? 0.777 -0.574 -1.651 1 93.81 75 LEU B O 1
ATOM 1699 N N . LEU B 1 76 ? -0.411 -0.835 -3.564 1 92.69 76 LEU B N 1
ATOM 1700 C CA . LEU B 1 76 ? 0.343 0.198 -4.266 1 92.69 76 LEU B CA 1
ATOM 1701 C C . LEU B 1 76 ? -0.593 1.243 -4.863 1 92.69 76 LEU B C 1
ATOM 1703 O O . LEU B 1 76 ? -0.139 2.273 -5.367 1 92.69 76 LEU B O 1
ATOM 1707 N N . GLU B 1 77 ? -1.919 0.947 -4.801 1 86.06 77 GLU B N 1
ATOM 1708 C CA . GLU B 1 77 ? -2.939 1.835 -5.352 1 86.06 77 GLU B CA 1
ATOM 1709 C C . GLU B 1 77 ? -4.113 1.989 -4.391 1 86.06 77 GLU B C 1
ATOM 1711 O O . GLU B 1 77 ? -4.57 1.009 -3.797 1 86.06 77 GLU B O 1
ATOM 1716 N N . GLU B 1 78 ? -4.465 3.17 -4.312 1 81.12 78 GLU B N 1
ATOM 1717 C CA . GLU B 1 78 ? -5.582 3.439 -3.408 1 81.12 78 GLU B CA 1
ATOM 1718 C C . GLU B 1 78 ? -6.805 2.607 -3.779 1 81.12 78 GLU B C 1
ATOM 1720 O O . GLU B 1 78 ? -7.176 2.531 -4.953 1 81.12 78 GLU B O 1
ATOM 1725 N N . GLY B 1 79 ? -7.383 2.039 -2.75 1 82.19 79 GLY B N 1
ATOM 1726 C CA . GLY B 1 79 ? -8.656 1.354 -2.92 1 82.19 79 GLY B CA 1
ATOM 1727 C C . GLY B 1 79 ? -8.516 0.003 -3.598 1 82.19 79 GLY B C 1
ATOM 1728 O O . GLY B 1 79 ? -9.516 -0.684 -3.83 1 82.19 79 GLY B O 1
ATOM 1729 N N . VAL B 1 80 ? -7.348 -0.282 -3.93 1 87.62 80 VAL B N 1
ATOM 1730 C CA . VAL B 1 80 ? -7.164 -1.546 -4.637 1 87.62 80 VAL B CA 1
ATOM 1731 C C . VAL B 1 80 ? -6.195 -2.436 -3.859 1 87.62 80 VAL B C 1
ATOM 1733 O O . VAL B 1 80 ? -5.098 -2 -3.5 1 87.62 80 VAL B O 1
ATOM 1736 N N . CYS B 1 81 ? -6.613 -3.576 -3.52 1 93.19 81 CYS B N 1
ATOM 1737 C CA . CYS B 1 81 ? -5.742 -4.602 -2.955 1 93.19 81 CYS B CA 1
ATOM 1738 C C . CYS B 1 81 ? -5.438 -5.684 -3.98 1 93.19 81 CYS B C 1
ATOM 1740 O O . CYS B 1 81 ? -6.352 -6.266 -4.566 1 93.19 81 CYS B O 1
ATOM 1742 N N . ARG B 1 82 ? -4.148 -5.848 -4.234 1 96.38 82 ARG B N 1
ATOM 1743 C CA . ARG B 1 82 ? -3.717 -6.887 -5.16 1 96.38 82 ARG B CA 1
ATOM 1744 C C . ARG B 1 82 ? -3.025 -8.031 -4.426 1 96.38 82 ARG B C 1
ATOM 1746 O O . ARG B 1 82 ? -2.66 -7.891 -3.254 1 96.38 82 ARG B O 1
ATOM 1753 N N . TYR B 1 83 ? -2.902 -9.164 -5.113 1 97.38 83 TYR B N 1
ATOM 1754 C CA . TYR B 1 83 ? -2.406 -10.352 -4.43 1 97.38 83 TYR B CA 1
ATOM 1755 C C . TYR B 1 83 ? -1.27 -10.992 -5.215 1 97.38 83 TYR B C 1
ATOM 1757 O O . TYR B 1 83 ? -1.258 -10.961 -6.445 1 97.38 83 TYR B O 1
ATOM 1765 N N . ASP B 1 84 ? -0.413 -11.531 -4.445 1 97.62 84 ASP B N 1
ATOM 1766 C CA . ASP B 1 84 ? 0.799 -12.141 -4.984 1 97.62 84 ASP B CA 1
ATOM 1767 C C . ASP B 1 84 ? 1.068 -13.492 -4.336 1 97.62 84 ASP B C 1
ATOM 1769 O O . ASP B 1 84 ? 1.142 -13.594 -3.109 1 97.62 84 ASP B O 1
ATOM 1773 N N . ALA B 1 85 ? 1.238 -14.523 -5.145 1 97.06 85 ALA B N 1
ATOM 1774 C CA . ALA B 1 85 ? 1.573 -15.844 -4.605 1 97.06 85 ALA B CA 1
ATOM 1775 C C . ALA B 1 85 ? 3.084 -16.047 -4.555 1 97.06 85 ALA B C 1
ATOM 1777 O O . ALA B 1 85 ? 3.564 -17.047 -4.023 1 97.06 85 ALA B O 1
ATOM 1778 N N . ASN B 1 86 ? 3.838 -15.156 -5.191 1 95.44 86 ASN B N 1
ATOM 1779 C CA . ASN B 1 86 ? 5.273 -15.094 -4.953 1 95.44 86 ASN B CA 1
ATOM 1780 C C . ASN B 1 86 ? 5.598 -14.391 -3.637 1 95.44 86 ASN B C 1
ATOM 1782 O O . ASN B 1 86 ? 5.656 -13.164 -3.582 1 95.44 86 ASN B O 1
ATOM 1786 N N . VAL B 1 87 ? 5.91 -15.164 -2.625 1 93.81 87 VAL B N 1
ATOM 1787 C CA . VAL B 1 87 ? 6.09 -14.578 -1.299 1 93.81 87 VAL B CA 1
ATOM 1788 C C . VAL B 1 87 ? 7.582 -14.406 -1.011 1 93.81 87 VAL B C 1
ATOM 1790 O O . VAL B 1 87 ? 7.965 -14.023 0.097 1 93.81 87 VAL B O 1
ATOM 1793 N N . GLU B 1 88 ? 8.398 -14.734 -1.965 1 94 88 GLU B N 1
ATOM 1794 C CA . GLU B 1 88 ? 9.828 -14.469 -1.82 1 94 88 GLU B CA 1
ATOM 1795 C C . GLU B 1 88 ? 10.133 -12.977 -1.948 1 94 88 GLU B C 1
ATOM 1797 O O . GLU B 1 88 ? 9.367 -12.234 -2.566 1 94 88 GLU B O 1
ATOM 1802 N N . PRO B 1 89 ? 11.258 -12.586 -1.295 1 95.19 89 PRO B N 1
ATOM 1803 C CA . PRO B 1 89 ? 11.594 -11.164 -1.364 1 95.19 89 PRO B CA 1
ATOM 1804 C C . PRO B 1 89 ? 11.742 -10.656 -2.799 1 95.19 89 PRO B C 1
ATOM 1806 O O . PR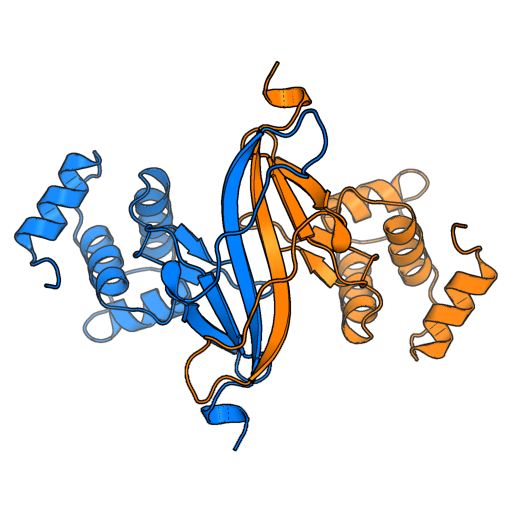O B 1 89 ? 12.453 -11.273 -3.602 1 95.19 89 PRO B O 1
ATOM 1809 N N . HIS B 1 90 ? 11.094 -9.656 -3.125 1 96.31 90 HIS B N 1
ATOM 1810 C CA . HIS B 1 90 ? 11.234 -8.938 -4.391 1 96.31 90 HIS B CA 1
ATOM 1811 C C . HIS B 1 90 ? 10.703 -7.512 -4.273 1 96.31 90 HIS B C 1
ATOM 1813 O O . HIS B 1 90 ? 10.102 -7.148 -3.262 1 96.31 90 HIS B O 1
ATOM 1819 N N . HIS B 1 91 ? 11.031 -6.738 -5.219 1 96.56 91 HIS B N 1
ATOM 1820 C CA . HIS B 1 91 ? 10.586 -5.352 -5.293 1 96.56 91 HIS B CA 1
ATOM 1821 C C . HIS B 1 91 ? 9.516 -5.172 -6.363 1 96.56 91 HIS B C 1
ATOM 1823 O O . HIS B 1 91 ? 9.156 -6.129 -7.051 1 96.56 91 HIS B O 1
ATOM 1829 N N . HIS B 1 92 ? 8.922 -3.996 -6.367 1 97 92 HIS B N 1
ATOM 1830 C CA . HIS B 1 92 ? 7.867 -3.758 -7.344 1 97 92 HIS B CA 1
ATOM 1831 C C . HIS B 1 92 ? 8.102 -2.455 -8.102 1 97 92 HIS B C 1
ATOM 1833 O O . HIS B 1 92 ? 8.586 -1.478 -7.531 1 97 92 HIS B O 1
ATOM 1839 N N . PHE B 1 93 ? 7.801 -2.518 -9.398 1 96.5 93 PHE B N 1
ATOM 1840 C CA . PHE B 1 93 ? 7.625 -1.336 -10.234 1 96.5 93 PHE B CA 1
ATOM 1841 C C . PHE B 1 93 ? 6.145 -1.075 -10.492 1 96.5 93 PHE B C 1
ATOM 1843 O O . PHE B 1 93 ? 5.395 -1.998 -10.812 1 96.5 93 PHE B O 1
ATOM 1850 N N . CYS B 1 94 ? 5.805 0.114 -10.281 1 95.88 94 CYS B N 1
ATOM 1851 C CA . CYS B 1 94 ? 4.426 0.521 -10.531 1 95.88 94 CYS B CA 1
ATOM 1852 C C . CYS B 1 94 ? 4.367 1.631 -11.578 1 95.88 94 CYS B C 1
ATOM 1854 O O . CYS B 1 94 ? 4.922 2.713 -11.367 1 95.88 94 CYS B O 1
ATOM 1856 N N . CYS B 1 95 ? 3.676 1.411 -12.633 1 95.75 95 CYS B N 1
ATOM 1857 C CA . CYS B 1 95 ? 3.494 2.432 -13.656 1 95.75 95 CYS B CA 1
ATOM 1858 C C . CYS B 1 95 ? 2.453 3.459 -13.227 1 95.75 95 CYS B C 1
ATOM 1860 O O . CYS B 1 95 ? 1.312 3.104 -12.93 1 95.75 95 CYS B O 1
ATOM 1862 N N . ARG B 1 96 ? 2.729 4.629 -13.312 1 91.69 96 ARG B N 1
ATOM 1863 C CA . ARG B 1 96 ? 1.849 5.695 -12.844 1 91.69 96 ARG B CA 1
ATOM 1864 C C . ARG B 1 96 ? 0.781 6.023 -13.883 1 91.69 96 ARG B C 1
ATOM 1866 O O . ARG B 1 96 ? -0.202 6.699 -13.578 1 91.69 96 ARG B O 1
ATOM 1873 N N . HIS B 1 97 ? 0.974 5.566 -15.031 1 92.56 97 HIS B N 1
ATOM 1874 C CA . HIS B 1 97 ? 0.05 5.879 -16.109 1 92.56 97 HIS B CA 1
ATOM 1875 C C . HIS B 1 97 ? -1.025 4.809 -16.25 1 92.56 97 HIS B C 1
ATOM 1877 O O . HIS B 1 97 ? -2.219 5.113 -16.234 1 92.56 97 HIS B O 1
ATOM 1883 N N . CYS B 1 98 ? -0.701 3.59 -16.359 1 93 98 CYS B N 1
ATOM 1884 C CA . CYS B 1 98 ? -1.685 2.547 -16.625 1 93 98 CYS B CA 1
ATOM 1885 C C . CYS B 1 98 ? -1.971 1.727 -15.383 1 93 98 CYS B C 1
ATOM 1887 O O . CYS B 1 98 ? -2.902 0.922 -15.359 1 93 98 CYS B O 1
ATOM 1889 N N . GLY B 1 99 ? -1.082 1.847 -14.328 1 91.56 99 GLY B N 1
ATOM 1890 C CA . GLY B 1 99 ? -1.316 1.156 -13.07 1 91.56 99 GLY B CA 1
ATOM 1891 C C . GLY B 1 99 ? -0.717 -0.237 -13.031 1 91.56 99 GLY B C 1
ATOM 1892 O O . GLY B 1 99 ? -0.839 -0.945 -12.031 1 91.56 99 GLY B O 1
ATOM 1893 N N . ALA B 1 100 ? -0.023 -0.579 -14.078 1 92.69 100 ALA B N 1
ATOM 1894 C CA . ALA B 1 100 ? 0.586 -1.906 -14.109 1 92.69 100 ALA B CA 1
ATOM 1895 C C . ALA B 1 100 ? 1.648 -2.051 -13.023 1 92.69 100 ALA B C 1
ATOM 1897 O O . ALA B 1 100 ? 2.41 -1.117 -12.766 1 92.69 100 ALA B O 1
ATOM 1898 N N . ILE B 1 101 ? 1.682 -3.215 -12.406 1 94.94 101 ILE B N 1
ATOM 1899 C CA . ILE B 1 101 ? 2.684 -3.545 -11.398 1 94.94 101 ILE B CA 1
ATOM 1900 C C . ILE B 1 101 ? 3.57 -4.68 -11.906 1 94.94 101 ILE B C 1
ATOM 1902 O O . ILE B 1 101 ? 3.072 -5.688 -12.406 1 94.94 101 ILE B O 1
ATOM 1906 N N . GLU B 1 102 ? 4.809 -4.516 -11.805 1 93.25 102 GLU B N 1
ATOM 1907 C CA . GLU B 1 102 ? 5.773 -5.52 -12.242 1 93.25 102 GLU B CA 1
ATOM 1908 C C . GLU B 1 102 ? 6.738 -5.883 -11.117 1 93.25 102 GLU B C 1
ATOM 1910 O O . GLU B 1 102 ? 7.18 -5.012 -10.359 1 93.25 102 GLU B O 1
ATOM 1915 N N . ASP B 1 103 ? 7.113 -7.148 -11.07 1 95.69 103 ASP B N 1
ATOM 1916 C CA . ASP B 1 103 ? 8.125 -7.594 -10.117 1 95.69 103 ASP B CA 1
ATOM 1917 C C . ASP B 1 103 ? 9.516 -7.117 -10.539 1 95.69 103 ASP B C 1
ATOM 1919 O O . ASP B 1 103 ? 9.852 -7.129 -11.727 1 95.69 103 ASP B O 1
ATOM 1923 N N . VAL B 1 104 ? 10.211 -6.621 -9.625 1 95.06 104 VAL B N 1
ATOM 1924 C CA . VAL B 1 104 ? 11.648 -6.391 -9.742 1 95.06 104 VAL B CA 1
ATOM 1925 C C . VAL B 1 104 ? 12.406 -7.375 -8.859 1 95.06 104 VAL B C 1
ATOM 1927 O O . VAL B 1 104 ? 12.219 -7.395 -7.641 1 95.06 104 VAL B O 1
ATOM 1930 N N . ASP B 1 105 ? 13.242 -8.164 -9.5 1 93.69 105 ASP B N 1
ATOM 1931 C CA . ASP B 1 105 ? 13.953 -9.195 -8.75 1 93.69 105 ASP B CA 1
ATOM 1932 C C . ASP B 1 105 ? 14.82 -8.578 -7.652 1 93.69 105 ASP B C 1
ATOM 1934 O O . ASP B 1 105 ? 15.391 -7.504 -7.836 1 93.69 105 ASP B O 1
ATOM 1938 N N . TRP B 1 106 ? 14.914 -9.281 -6.59 1 93.31 106 TRP B N 1
ATOM 1939 C CA . TRP B 1 106 ? 15.633 -8.828 -5.402 1 93.31 106 TRP B CA 1
ATOM 1940 C C . TRP B 1 106 ? 17.047 -8.383 -5.758 1 93.31 106 TRP B C 1
ATOM 1942 O O . TRP B 1 106 ? 17.5 -7.324 -5.316 1 93.31 106 TRP B O 1
ATOM 1952 N N . GLU B 1 107 ? 17.656 -9.086 -6.613 1 91.12 107 GLU B N 1
ATOM 1953 C CA . GLU B 1 107 ? 19.078 -8.875 -6.918 1 91.12 107 GLU B CA 1
ATOM 1954 C C . GLU B 1 107 ? 19.266 -7.77 -7.949 1 91.12 107 GLU B C 1
ATOM 1956 O O . GLU B 1 107 ? 20.375 -7.297 -8.164 1 91.12 107 GLU B O 1
ATOM 1961 N N . GLU B 1 108 ? 18.156 -7.395 -8.531 1 90.44 108 GLU B N 1
ATOM 1962 C CA . GLU B 1 108 ? 18.25 -6.348 -9.547 1 90.44 108 GLU B CA 1
ATOM 1963 C C . GLU B 1 108 ? 18.531 -4.988 -8.914 1 90.44 108 GLU B C 1
ATOM 1965 O O . GLU B 1 108 ? 18.984 -4.059 -9.586 1 90.44 108 GLU B O 1
ATOM 1970 N N . LEU B 1 109 ? 18.172 -4.848 -7.668 1 89.69 109 LEU B N 1
ATOM 1971 C CA . LEU B 1 109 ? 18.484 -3.627 -6.93 1 89.69 109 LEU B CA 1
ATOM 1972 C C . LEU B 1 109 ? 19.484 -3.906 -5.809 1 89.69 109 LEU B C 1
ATOM 1974 O O . LEU B 1 109 ? 19.453 -4.98 -5.203 1 89.69 109 LEU B O 1
ATOM 1978 N N . PRO B 1 110 ? 20.297 -2.959 -5.633 1 84.62 110 PRO B N 1
ATOM 1979 C CA . PRO B 1 110 ? 21.281 -3.166 -4.562 1 84.62 110 PRO B CA 1
ATOM 1980 C C . PRO B 1 110 ? 20.625 -3.305 -3.188 1 84.62 110 PRO B C 1
ATOM 1982 O O . PRO B 1 110 ? 19.562 -2.734 -2.941 1 84.62 110 PRO B O 1
ATOM 1985 N N . ALA B 1 111 ? 21.422 -4.07 -2.365 1 87.31 111 ALA B N 1
ATOM 1986 C CA . ALA B 1 111 ? 20.969 -4.215 -0.986 1 87.31 111 ALA B CA 1
ATOM 1987 C C . ALA B 1 111 ? 20.969 -2.867 -0.266 1 87.31 111 ALA B C 1
ATOM 1989 O O . ALA B 1 111 ? 21.875 -2.051 -0.468 1 87.31 111 ALA B O 1
ATOM 1990 N N . VAL B 1 112 ? 19.922 -2.715 0.492 1 89.5 112 VAL B N 1
ATOM 1991 C CA . VAL B 1 112 ? 19.812 -1.49 1.278 1 89.5 112 VAL B CA 1
ATOM 1992 C C . VAL B 1 112 ? 20.422 -1.713 2.666 1 89.5 112 VAL B C 1
ATOM 1994 O O . VAL B 1 112 ? 20.094 -2.697 3.336 1 89.5 112 VAL B O 1
ATOM 1997 N N . ASP B 1 113 ? 21.328 -0.818 3.018 1 87.62 113 ASP B N 1
ATOM 1998 C CA . ASP B 1 113 ? 21.875 -0.84 4.371 1 87.62 113 ASP B CA 1
ATOM 1999 C C . ASP B 1 113 ? 20.875 -0.26 5.375 1 87.62 113 ASP B C 1
ATOM 2001 O O . ASP B 1 113 ? 20.625 0.947 5.379 1 87.62 113 ASP B O 1
ATOM 2005 N N . LEU B 1 114 ? 20.344 -1.129 6.258 1 88.75 114 LEU B N 1
ATOM 2006 C CA . LEU B 1 114 ? 19.328 -0.709 7.223 1 88.75 114 LEU B CA 1
ATOM 2007 C C . LEU B 1 114 ? 19.969 -0.37 8.57 1 88.75 114 LEU B C 1
ATOM 2009 O O . LEU B 1 114 ? 19.266 -0.171 9.562 1 88.75 114 LEU B O 1
ATOM 2013 N N . GLY B 1 115 ? 21.266 -0.408 8.555 1 81.5 115 GLY B N 1
ATOM 2014 C CA . GLY B 1 115 ? 22 -0.127 9.781 1 81.5 115 GLY B CA 1
ATOM 2015 C C . GLY B 1 115 ? 21.859 1.311 10.242 1 81.5 115 GLY B C 1
ATOM 2016 O O . GLY B 1 115 ? 22.141 1.628 11.398 1 81.5 115 GLY B O 1
ATOM 2017 N N . LYS B 1 116 ? 21.328 2.193 9.383 1 83.19 116 LYS B N 1
ATOM 2018 C CA . LYS B 1 116 ? 21.266 3.615 9.711 1 83.19 116 LYS B CA 1
ATOM 2019 C C . LYS B 1 116 ? 19.891 3.99 10.266 1 83.19 116 LYS B C 1
ATOM 2021 O O . LYS B 1 116 ? 19.625 5.164 10.516 1 83.19 116 LYS B O 1
ATOM 2026 N N . LEU B 1 117 ? 19.062 2.957 10.477 1 89.88 117 LEU B N 1
ATOM 2027 C CA . LEU B 1 117 ? 17.812 3.234 11.156 1 89.88 117 LEU B CA 1
ATOM 2028 C C . LEU B 1 117 ? 18.047 3.646 12.602 1 89.88 117 LEU B C 1
ATOM 2030 O O . LEU B 1 117 ? 19.016 3.207 13.227 1 89.88 117 LEU B O 1
ATOM 2034 N N . ARG B 1 118 ? 17.203 4.492 13.062 1 87.06 118 ARG B N 1
ATOM 2035 C CA . ARG B 1 118 ? 17.375 4.957 14.438 1 87.06 118 ARG B CA 1
ATOM 2036 C C . ARG B 1 118 ? 17.344 3.791 15.414 1 87.06 118 ARG B C 1
ATOM 2038 O O . ARG B 1 118 ? 16.734 2.756 15.133 1 87.06 118 ARG B O 1
ATOM 2045 N N . VAL B 1 119 ? 17.922 4.141 16.578 1 87.38 119 VAL B N 1
ATOM 2046 C CA . VAL B 1 119 ? 17.922 3.148 17.641 1 87.38 119 VAL B CA 1
ATOM 2047 C C . VAL B 1 119 ? 16.5 2.863 18.094 1 87.38 119 VAL B C 1
ATOM 2049 O O . VAL B 1 119 ? 15.68 3.781 18.203 1 87.38 119 VAL B O 1
ATOM 2052 N N . GLY B 1 120 ? 16.188 1.507 18.328 1 91.75 120 GLY B N 1
ATOM 2053 C CA . GLY B 1 120 ? 14.852 1.132 18.781 1 91.75 120 GLY B CA 1
ATOM 2054 C C . GLY B 1 120 ? 14.016 0.474 17.703 1 91.75 120 GLY B C 1
ATOM 2055 O O . GLY B 1 120 ? 12.984 -0.139 18 1 91.75 120 GLY B O 1
ATOM 2056 N N . LEU B 1 121 ? 14.438 0.632 16.5 1 93 121 LEU B N 1
ATOM 2057 C CA . LEU B 1 121 ? 13.766 -0.052 15.391 1 93 121 LEU B CA 1
ATOM 2058 C C . LEU B 1 121 ? 14.547 -1.292 14.969 1 93 121 LEU B C 1
ATOM 2060 O O . LEU B 1 121 ? 15.734 -1.206 14.656 1 93 121 LEU B O 1
ATOM 2064 N N . LYS B 1 122 ? 13.969 -2.359 15.062 1 94.62 122 LYS B N 1
ATOM 2065 C CA . LYS B 1 122 ? 14.57 -3.605 14.594 1 94.62 122 LYS B CA 1
ATOM 2066 C C . LYS B 1 122 ? 14.016 -4.004 13.227 1 94.62 122 LYS B C 1
ATOM 2068 O O . LYS B 1 122 ? 12.922 -4.559 13.133 1 94.62 122 LYS B O 1
ATOM 2073 N N . ALA B 1 123 ? 14.836 -3.795 12.195 1 94.44 123 ALA B N 1
ATOM 2074 C CA . ALA B 1 123 ? 14.422 -4.109 10.836 1 94.44 123 ALA B CA 1
ATOM 2075 C C . ALA B 1 123 ? 14.43 -5.617 10.594 1 94.44 123 ALA B C 1
ATOM 2077 O O . ALA B 1 123 ? 15.344 -6.32 11.031 1 94.44 123 ALA B O 1
ATOM 2078 N N . GLU B 1 124 ? 13.43 -6.113 9.898 1 93.81 124 GLU B N 1
ATOM 2079 C CA . GLU B 1 124 ? 13.344 -7.535 9.57 1 93.81 124 GLU B CA 1
ATOM 2080 C C . GLU B 1 124 ? 13.352 -7.754 8.062 1 93.81 124 GLU B C 1
ATOM 2082 O O . GLU B 1 124 ? 13.961 -8.711 7.574 1 93.81 124 GLU B O 1
ATOM 2087 N N . ARG B 1 125 ? 12.664 -7.008 7.359 1 93.75 125 ARG B N 1
ATOM 2088 C CA . ARG B 1 125 ? 12.602 -7.078 5.902 1 93.75 125 ARG B CA 1
ATOM 2089 C C . ARG B 1 125 ? 12.312 -5.707 5.297 1 93.75 125 ARG B C 1
ATOM 2091 O O . ARG B 1 125 ? 12.008 -4.758 6.023 1 93.75 125 ARG B O 1
ATOM 2098 N N . TYR B 1 126 ? 12.492 -5.578 4.027 1 95.81 126 TYR B N 1
ATOM 2099 C CA . TYR B 1 126 ? 12.156 -4.344 3.324 1 95.81 126 TYR B CA 1
ATOM 2100 C C . TYR B 1 126 ? 11.789 -4.625 1.872 1 95.81 126 TYR B C 1
ATOM 2102 O O . TYR B 1 126 ? 12.023 -5.727 1.368 1 95.81 126 TYR B O 1
ATOM 2110 N N . GLU B 1 127 ? 11.164 -3.711 1.267 1 95.69 127 GLU B N 1
ATOM 2111 C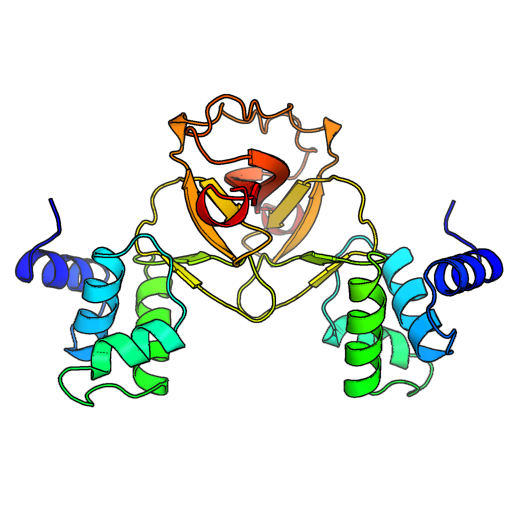 CA . GLU B 1 127 ? 10.875 -3.717 -0.165 1 95.69 127 GLU B CA 1
ATOM 2112 C C . GLU B 1 127 ? 10.969 -2.312 -0.753 1 95.69 127 GLU B C 1
ATOM 2114 O O . GLU B 1 127 ? 10.773 -1.323 -0.042 1 95.69 127 GLU B O 1
ATOM 2119 N N . ILE B 1 128 ? 11.328 -2.314 -1.983 1 96.81 128 ILE B N 1
ATOM 2120 C CA . ILE B 1 128 ? 11.406 -1.059 -2.723 1 96.81 128 ILE B CA 1
ATOM 2121 C C . ILE B 1 128 ? 10.273 -0.992 -3.744 1 96.81 128 ILE B C 1
ATOM 2123 O O . ILE B 1 128 ? 10.039 -1.951 -4.484 1 96.81 128 ILE B O 1
ATOM 2127 N N . THR B 1 129 ? 9.531 0.041 -3.682 1 97 129 THR B N 1
ATOM 2128 C CA . THR B 1 129 ? 8.555 0.332 -4.73 1 97 129 THR B CA 1
ATOM 2129 C C . THR B 1 129 ? 9.062 1.444 -5.645 1 97 129 THR B C 1
ATOM 2131 O O . THR B 1 129 ? 9.336 2.557 -5.184 1 97 129 THR B O 1
ATOM 2134 N N . VAL B 1 130 ? 9.203 1.103 -6.891 1 96.75 130 VAL B N 1
ATOM 2135 C CA . VAL B 1 130 ? 9.633 2.076 -7.887 1 96.75 130 VAL B CA 1
ATOM 2136 C C . VAL B 1 130 ? 8.43 2.559 -8.688 1 96.75 130 VAL B C 1
ATOM 2138 O O . VAL B 1 130 ? 7.629 1.749 -9.172 1 96.75 130 VAL B O 1
ATOM 2141 N N . HIS B 1 131 ? 8.273 3.826 -8.727 1 95.94 131 HIS B N 1
ATOM 2142 C CA . HIS B 1 131 ? 7.219 4.426 -9.539 1 95.94 131 HIS B CA 1
ATOM 2143 C C . HIS B 1 131 ? 7.789 5.051 -10.812 1 95.94 131 HIS B C 1
ATOM 2145 O O . HIS B 1 131 ? 8.852 5.68 -10.773 1 95.94 131 HIS B O 1
ATOM 2151 N N . GLY B 1 132 ? 7.098 4.871 -11.891 1 95.62 132 GLY B N 1
ATOM 2152 C CA . GLY B 1 132 ? 7.527 5.426 -13.164 1 95.62 132 GLY B CA 1
ATOM 2153 C C . GLY B 1 132 ? 6.57 5.121 -14.305 1 95.62 132 GLY B C 1
ATOM 2154 O O . GLY B 1 132 ? 5.352 5.098 -14.109 1 95.62 132 GLY B O 1
ATOM 2155 N N . VAL B 1 133 ? 7.148 5.055 -15.516 1 96.06 133 VAL B N 1
ATOM 2156 C CA . VAL B 1 133 ? 6.34 4.812 -16.703 1 96.06 133 VAL B CA 1
ATOM 2157 C C . VAL B 1 133 ? 6.836 3.557 -17.422 1 96.06 133 VAL B C 1
ATOM 2159 O O . VAL B 1 133 ? 8.039 3.387 -17.625 1 96.06 133 VAL B O 1
ATOM 2162 N N . CYS B 1 134 ? 5.961 2.719 -17.688 1 95.44 134 CYS B N 1
ATOM 2163 C CA . CYS B 1 134 ? 6.344 1.469 -18.344 1 95.44 134 CYS B CA 1
ATOM 2164 C C . CYS B 1 134 ? 6.426 1.638 -19.844 1 95.44 134 CYS B C 1
ATOM 2166 O O . CYS B 1 134 ? 6.039 2.68 -20.391 1 95.44 134 CYS B O 1
ATOM 2168 N N . GLU B 1 135 ? 6.887 0.564 -20.531 1 93.12 135 GLU B N 1
ATOM 2169 C CA . GLU B 1 135 ? 7.16 0.624 -21.969 1 93.12 135 GLU B CA 1
ATOM 2170 C C . GLU B 1 135 ? 5.871 0.808 -22.766 1 93.12 135 GLU B C 1
ATOM 2172 O O . GLU B 1 135 ? 5.895 1.372 -23.859 1 93.12 135 GLU B O 1
ATOM 2177 N N . ASN B 1 136 ? 4.746 0.365 -22.281 1 92.88 136 ASN B N 1
ATOM 2178 C CA . ASN B 1 136 ? 3.475 0.479 -22.984 1 92.88 136 ASN B CA 1
ATOM 2179 C C . ASN B 1 136 ? 2.932 1.903 -22.938 1 92.88 136 ASN B C 1
ATOM 2181 O O . ASN B 1 136 ? 2.102 2.285 -23.766 1 92.88 136 ASN B O 1
ATOM 2185 N N . CYS B 1 137 ? 3.277 2.615 -21.906 1 92.56 137 CYS B N 1
ATOM 2186 C CA . CYS B 1 137 ? 2.766 3.969 -21.719 1 92.56 137 CYS B CA 1
ATOM 2187 C C . CYS B 1 137 ? 3.76 5.004 -22.234 1 92.56 137 CYS B C 1
ATOM 2189 O O . CYS B 1 137 ? 3.402 6.164 -22.453 1 92.56 137 CYS B O 1
ATOM 2191 N N . GLY B 1 138 ? 5.027 4.77 -22.031 1 78.75 138 GLY B N 1
ATOM 2192 C CA . GLY B 1 138 ? 6.078 5.715 -22.391 1 78.75 138 GLY B CA 1
ATOM 2193 C C . GLY B 1 138 ? 6.254 5.875 -23.891 1 78.75 138 GLY B C 1
ATOM 2194 O O . GLY B 1 138 ? 6.852 6.848 -24.344 1 78.75 138 GLY B O 1
ATOM 2195 N N . ASP B 1 139 ? 5.875 4.867 -24.844 1 56.66 139 ASP B N 1
ATOM 2196 C CA . ASP B 1 139 ? 5.977 5.188 -26.266 1 56.66 139 ASP B CA 1
ATOM 2197 C C . ASP B 1 139 ? 4.77 5.992 -26.734 1 56.66 139 ASP B C 1
ATOM 2199 O O . ASP B 1 139 ? 3.666 5.828 -26.219 1 56.66 139 ASP B O 1
#

InterPro domains:
  IPR002481 Ferric-uptake regulator [PF01475] (14-127)
  IPR002481 Ferric-uptake regulator [PTHR33202] (7-138)
  IPR002481 Ferric-uptake regulator [cd07153] (21-134)
  IPR036388 Winged helix-like DNA-binding domain superfamily [G3DSA:1.10.10.10] (3-85)
  IPR036390 Winged helix DNA-binding domain superfamily [SSF46785] (6-136)
  IPR043135 Ferric-uptake regulator, C-terminal domain [G3DSA:3.30.1490.190] (87-139)

Organism: Synechocystis sp. (strain ATCC 27184 / PCC 6803 / Kazusa) (NCBI:txid1111708)

Solvent-accessible surface area (backbone atoms only — not comparable to full-atom values): 16014 Å² total; per-residue (Å²): 126,84,75,50,71,69,54,49,52,48,52,38,47,75,62,71,39,83,86,40,72,65,44,47,49,55,52,56,54,37,63,74,51,68,65,43,51,33,66,66,54,47,52,53,62,65,28,67,88,46,85,76,69,49,71,68,53,50,50,51,33,51,51,54,39,36,74,63,60,54,28,41,78,46,55,83,48,90,97,44,61,19,38,34,42,73,69,64,82,46,27,37,36,35,21,74,79,83,62,52,46,40,77,33,57,50,82,49,35,70,85,76,62,69,81,55,55,61,90,55,56,46,80,73,48,70,37,42,42,34,33,28,38,36,55,85,70,67,106,127,85,74,50,72,69,54,49,52,48,51,38,47,73,63,71,41,83,86,40,73,64,44,48,49,55,51,56,54,39,63,75,51,72,62,41,52,33,64,66,55,47,51,52,61,65,30,68,88,45,86,76,66,50,71,68,54,50,52,51,32,50,51,55,38,35,75,61,60,55,27,42,78,48,56,87,48,88,97,44,62,19,40,33,43,75,68,64,83,46,26,36,36,35,21,74,78,84,62,51,48,39,78,33,58,52,82,49,37,71,86,76,63,69,82,56,55,59,91,55,56,47,80,73,50,69,37,44,43,35,33,28,36,35,54,85,68,67,107

Secondary structure (DSSP, 8-state):
----HHHHHHHHHHTT----HHHHHHHHHHHT-SS--BHHHHHHHHTSSS----HHHHHHHHHHHHHTTS-EEEEEETTEEEEES--SSEEEEEETTT--EEEEEGGGSPPP-GGGSPTT-EEEEEEEEEEEE-HHHH-/----HHHHHHHHHHTT----HHHHHHHHHHHT-SS--BHHHHHHHHTSSS----HHHHHHHHHHHHHTTS-EEEEEETTEEEEES--SSEEEEEETTT--EEEEEGGGSPPP-GGGSPTT-EEEEEEEEEEEE-HHHH-

pLDDT: mean 93.07, std 6.16, range [56.41, 98.5]